Protein AF-A0A397EE84-F1 (afdb_monomer)

Sequence (199 aa):
MFGVKHTQTEMIDDEMLDTEYCTSGDWWIEYKDIVEGIADSSRRAYERFNKLEDNADFMDPTSQAYTVREIAQFILDLITGVHDLQAERNNSNGPARDSSQEISPCAGRLASAVMSWILAELQQQEIYKAYRDDPNFKKIVDSHDHTTGFNEAWDSISRVRFNVLRRFASGLATVFANTTTVESDFSILKWEKDEFRSS

Solvent-accessible surface area (backbone atoms only — not comparable to full-atom values): 11797 Å² total; per-residue (Å²): 114,66,62,71,38,39,55,91,82,46,68,81,60,92,85,61,56,82,91,47,44,46,76,49,92,64,34,34,35,44,46,63,32,45,54,52,32,40,64,73,43,56,71,69,55,33,60,51,52,72,69,33,44,94,43,86,42,65,83,39,88,57,18,40,38,18,51,46,48,53,53,46,50,51,54,43,51,51,54,51,54,58,69,67,60,72,72,66,46,42,100,81,76,42,74,48,91,55,91,87,67,88,72,86,70,64,59,71,57,49,54,48,48,55,51,45,49,56,50,19,52,53,38,51,53,47,50,54,47,39,49,72,74,31,72,67,55,30,53,58,60,71,72,56,57,96,84,52,50,71,69,60,58,49,55,75,78,39,72,69,82,40,43,54,34,50,51,52,52,47,53,52,43,62,74,67,56,69,62,65,58,57,51,49,59,54,56,70,60,62,81,68,79,61,90,82,69,74,129

Foldseek 3Di:
DFPKDFCVVDNDDPPDDPLQKDDDDRIIGGLVSLLVVQVVADPVSNVVLVQADDDSDLPDPSHNSVVSHVVRVVVNCVVVVVLVDDDCADPVRHGPPDDDDRDPDCVVVVVVVVVLVVLLRVLVVVLVVCCVPPPVLVVLQVVDDPVQDLVRSVVSNDCPSNVSNSVVVVVVCVCPPPCPVVVVVVVVVPPDPPPPPDD

Radius of gyration: 21.34 Å; Cα contacts (8 Å, |Δi|>4): 142; chains: 1; bounding box: 57×53×56 Å

Structure (mmCIF, N/CA/C/O backbone):
data_AF-A0A397EE84-F1
#
_entry.id   AF-A0A397EE84-F1
#
loop_
_atom_site.group_PDB
_atom_site.id
_atom_site.type_symbol
_atom_site.label_atom_id
_atom_site.label_alt_id
_atom_site.label_comp_id
_atom_site.label_asym_id
_atom_site.label_entity_id
_atom_site.label_seq_id
_atom_site.pdbx_PDB_ins_code
_atom_site.Cartn_x
_atom_site.Cartn_y
_atom_site.Cartn_z
_atom_site.occupancy
_atom_site.B_iso_or_equiv
_atom_site.auth_seq_id
_atom_site.a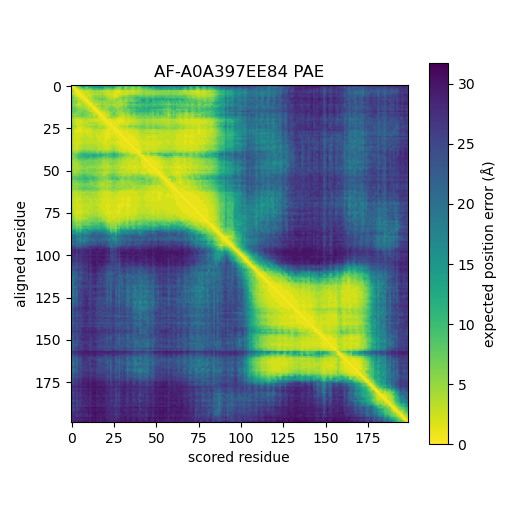uth_comp_id
_atom_site.auth_asym_id
_atom_site.auth_atom_id
_atom_site.pdbx_PDB_model_num
ATOM 1 N N . MET A 1 1 ? -4.875 0.411 -6.065 1.00 50.75 1 MET A N 1
ATOM 2 C CA . MET A 1 1 ? -3.942 -0.744 -6.035 1.00 50.75 1 MET A CA 1
ATOM 3 C C . MET A 1 1 ? -2.788 -0.377 -6.944 1.00 50.75 1 MET A C 1
ATOM 5 O O . MET A 1 1 ? -3.068 0.116 -8.023 1.00 50.75 1 MET A O 1
ATOM 9 N N . PHE A 1 2 ? -1.542 -0.547 -6.506 1.00 63.88 2 PHE A N 1
ATOM 10 C CA . PHE A 1 2 ? -0.366 -0.217 -7.315 1.00 63.88 2 PHE A CA 1
ATOM 11 C C . PH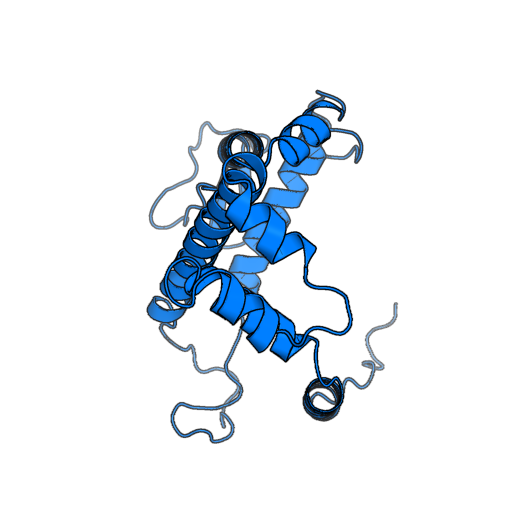E A 1 2 ? -0.283 -1.187 -8.507 1.00 63.88 2 PHE A C 1
ATOM 13 O O . PHE A 1 2 ? -0.235 -2.399 -8.293 1.00 63.88 2 PHE A O 1
ATOM 20 N N . GLY A 1 3 ? -0.360 -0.679 -9.738 1.00 73.12 3 GLY A N 1
ATOM 21 C CA . GLY A 1 3 ? -0.412 -1.453 -10.984 1.00 73.12 3 GLY A CA 1
ATOM 22 C C . GLY A 1 3 ? 0.926 -2.095 -11.352 1.00 73.12 3 GLY A C 1
ATOM 23 O O . GLY A 1 3 ? 1.525 -1.753 -12.362 1.00 73.12 3 GLY A O 1
ATOM 24 N N . VAL A 1 4 ? 1.422 -3.018 -10.524 1.00 79.69 4 VAL A N 1
ATOM 25 C CA . VAL A 1 4 ? 2.667 -3.745 -10.812 1.00 79.69 4 VAL A CA 1
ATOM 26 C C . VAL A 1 4 ? 2.453 -4.708 -11.978 1.00 79.69 4 VAL A C 1
ATOM 28 O O . VAL A 1 4 ? 1.522 -5.517 -11.968 1.00 79.69 4 VAL A O 1
ATOM 31 N N . LYS A 1 5 ? 3.356 -4.649 -12.953 1.00 83.56 5 LYS A N 1
ATOM 32 C CA . LYS A 1 5 ? 3.301 -5.389 -14.212 1.00 83.56 5 LYS A CA 1
ATOM 33 C C . LYS A 1 5 ? 4.517 -6.292 -14.359 1.00 83.56 5 LYS A C 1
ATOM 35 O O . LYS A 1 5 ? 5.587 -6.019 -13.819 1.00 83.56 5 LYS A O 1
ATOM 40 N N . HIS A 1 6 ? 4.339 -7.376 -15.107 1.00 81.31 6 HIS A N 1
ATOM 41 C CA . HIS A 1 6 ? 5.419 -8.287 -15.476 1.00 81.31 6 HIS A CA 1
ATOM 42 C C . HIS A 1 6 ? 5.742 -8.101 -16.954 1.00 81.31 6 HIS A C 1
ATOM 44 O O . HIS A 1 6 ? 4.838 -8.163 -17.789 1.00 81.31 6 HIS A O 1
ATOM 50 N N . THR A 1 7 ? 7.027 -7.982 -17.278 1.00 76.94 7 THR A N 1
ATOM 51 C CA . THR A 1 7 ? 7.559 -7.778 -18.638 1.00 76.94 7 THR A CA 1
ATOM 52 C C . THR A 1 7 ? 7.100 -8.809 -19.674 1.00 76.94 7 THR A C 1
ATOM 54 O O . THR A 1 7 ? 7.114 -8.519 -20.858 1.00 76.94 7 THR A O 1
ATOM 57 N N . GLN A 1 8 ? 6.669 -10.009 -19.275 1.00 72.19 8 GLN A N 1
ATOM 58 C CA . GLN A 1 8 ? 6.167 -11.033 -20.200 1.00 72.19 8 GLN A CA 1
ATOM 59 C C . GLN A 1 8 ? 4.680 -10.869 -20.536 1.00 72.19 8 GLN A C 1
ATOM 61 O O . GLN A 1 8 ? 4.215 -11.403 -21.541 1.00 72.19 8 GLN A O 1
ATOM 66 N N . THR A 1 9 ? 3.927 -10.178 -19.676 1.00 72.06 9 THR A N 1
ATOM 67 C CA . THR A 1 9 ? 2.476 -9.987 -19.832 1.00 72.06 9 THR A CA 1
ATOM 68 C C . THR A 1 9 ? 2.164 -8.600 -20.377 1.00 72.06 9 THR A C 1
ATOM 70 O O . THR A 1 9 ? 1.318 -8.459 -21.254 1.00 72.06 9 THR A O 1
ATOM 73 N N . GLU A 1 10 ? 2.868 -7.587 -19.877 1.00 76.69 10 GLU A N 1
ATOM 74 C CA . GLU A 1 10 ? 2.736 -6.200 -20.303 1.00 76.69 10 GLU A CA 1
ATOM 75 C C . GLU A 1 10 ? 4.137 -5.624 -20.510 1.00 76.69 10 GLU A C 1
ATOM 77 O O . GLU A 1 10 ? 4.948 -5.567 -19.581 1.00 76.69 10 GLU A O 1
ATOM 82 N N . MET A 1 11 ? 4.419 -5.246 -21.757 1.00 80.50 11 MET A N 1
ATOM 83 C CA . MET A 1 11 ? 5.678 -4.617 -22.146 1.00 80.50 11 MET A CA 1
ATOM 84 C C . MET A 1 11 ? 5.665 -3.148 -21.727 1.00 80.50 11 MET A C 1
ATOM 86 O O . MET A 1 11 ? 4.616 -2.503 -21.774 1.00 80.50 11 MET A O 1
ATOM 90 N N . ILE A 1 12 ? 6.835 -2.630 -21.358 1.00 82.44 12 ILE A N 1
ATOM 91 C CA . ILE A 1 12 ? 7.045 -1.186 -21.240 1.00 82.44 12 ILE A CA 1
ATOM 92 C C . ILE A 1 12 ? 6.883 -0.590 -22.641 1.00 82.44 12 ILE A C 1
ATOM 94 O O . ILE A 1 12 ? 7.391 -1.159 -23.609 1.00 82.44 12 ILE A O 1
ATOM 98 N N . ASP A 1 13 ? 6.141 0.509 -22.747 1.00 82.19 13 ASP A N 1
ATOM 99 C CA . ASP A 1 13 ? 5.980 1.226 -24.010 1.00 82.19 13 ASP A CA 1
ATOM 100 C C . ASP A 1 13 ? 7.335 1.802 -24.453 1.00 82.19 13 ASP A C 1
ATOM 102 O O . ASP A 1 13 ? 8.022 2.447 -23.663 1.00 82.19 13 ASP A O 1
ATOM 106 N N . ASP A 1 14 ? 7.723 1.592 -25.712 1.00 79.06 14 ASP A N 1
ATOM 107 C CA . ASP A 1 14 ? 8.975 2.128 -26.261 1.00 79.06 14 ASP A CA 1
ATOM 108 C C . ASP A 1 14 ? 8.985 3.675 -26.275 1.00 79.06 14 ASP A C 1
ATOM 110 O O . ASP A 1 14 ? 10.049 4.289 -26.383 1.00 79.06 14 ASP A O 1
ATOM 114 N N . GLU A 1 15 ? 7.812 4.316 -26.171 1.00 85.56 15 GLU A N 1
ATOM 115 C CA . GLU A 1 15 ? 7.664 5.773 -26.069 1.00 85.56 15 GLU A CA 1
ATOM 116 C C . GLU A 1 15 ? 7.722 6.308 -24.622 1.00 85.56 15 GLU A C 1
ATOM 118 O O . GLU A 1 15 ? 7.811 7.524 -24.431 1.00 85.56 15 GLU A O 1
ATOM 123 N N . MET A 1 16 ? 7.697 5.438 -23.603 1.00 82.50 16 MET A N 1
ATOM 124 C CA . MET A 1 16 ? 7.727 5.853 -22.196 1.00 82.50 16 MET A CA 1
ATOM 125 C C . MET A 1 16 ? 9.110 6.353 -21.772 1.00 82.50 16 MET A C 1
ATOM 127 O O . MET A 1 16 ? 10.143 5.745 -22.054 1.00 82.50 16 MET A O 1
ATOM 131 N N . LEU A 1 17 ? 9.128 7.448 -21.013 1.00 83.00 17 LEU A N 1
ATOM 132 C CA . LEU A 1 17 ? 10.362 7.997 -20.454 1.00 83.00 17 LEU A CA 1
ATOM 133 C C . LEU A 1 17 ? 10.762 7.251 -19.174 1.00 83.00 17 LEU A C 1
ATOM 135 O O . LEU A 1 17 ? 9.912 6.931 -18.349 1.00 83.00 17 LEU A O 1
ATOM 139 N N . ASP A 1 18 ? 12.066 7.087 -18.923 1.00 78.06 18 ASP A N 1
ATOM 140 C CA . ASP A 1 18 ? 12.608 6.482 -17.683 1.00 78.06 18 ASP A CA 1
ATOM 141 C C . ASP A 1 18 ? 12.186 7.223 -16.395 1.00 78.06 18 ASP A C 1
ATOM 143 O O . ASP A 1 18 ? 12.350 6.736 -15.278 1.00 78.06 18 ASP A O 1
ATOM 147 N N . THR A 1 19 ? 11.629 8.426 -16.540 1.00 81.50 19 THR A N 1
ATOM 148 C CA . THR A 1 19 ? 11.045 9.231 -15.464 1.00 81.50 19 THR A CA 1
ATOM 149 C C . THR A 1 19 ? 9.572 8.929 -15.200 1.00 81.50 19 THR A C 1
ATOM 151 O O . THR A 1 19 ? 8.973 9.604 -14.370 1.00 81.50 19 THR A O 1
ATOM 154 N N . GLU A 1 20 ? 8.967 7.974 -15.905 1.00 86.25 20 GLU A N 1
ATOM 155 C CA . GLU A 1 20 ? 7.542 7.624 -15.802 1.00 86.25 20 GLU A CA 1
ATOM 156 C C . GLU A 1 20 ? 7.316 6.248 -15.167 1.00 86.25 20 GLU A C 1
ATOM 15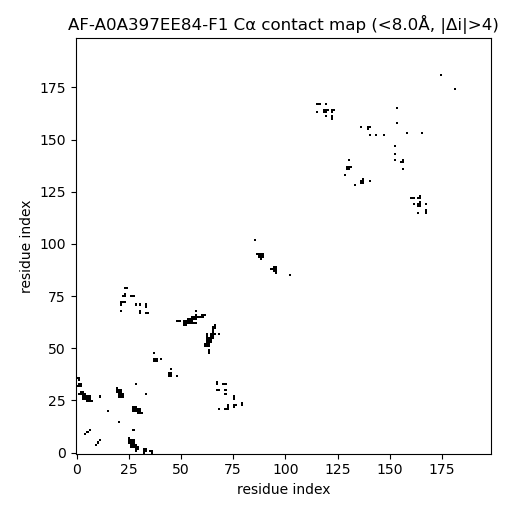8 O O . GLU A 1 20 ? 6.201 5.939 -14.742 1.00 86.25 20 GLU A O 1
ATOM 163 N N . TYR A 1 21 ? 8.371 5.442 -15.031 1.00 90.44 21 TYR A N 1
ATOM 164 C CA . TYR A 1 21 ? 8.296 4.098 -14.476 1.00 90.44 21 TYR A CA 1
ATOM 165 C C . TYR A 1 21 ? 9.539 3.703 -13.681 1.00 90.44 21 TYR A C 1
ATOM 167 O O . TYR A 1 21 ? 10.606 4.307 -13.777 1.00 90.44 21 TYR A O 1
ATOM 175 N N . CYS A 1 22 ? 9.382 2.643 -12.896 1.00 89.00 22 CYS A N 1
ATOM 176 C CA . CYS A 1 22 ? 10.451 1.950 -12.197 1.00 89.00 22 CYS A CA 1
ATOM 177 C C . CYS A 1 22 ? 10.457 0.481 -12.616 1.00 89.00 22 CYS A C 1
ATOM 179 O O . CYS A 1 22 ? 9.404 -0.092 -12.900 1.00 89.00 22 CYS A O 1
ATOM 181 N N . THR A 1 23 ? 11.637 -0.127 -12.650 1.00 89.81 23 THR A N 1
ATOM 182 C CA . THR A 1 23 ? 11.856 -1.506 -13.094 1.00 89.81 23 THR A CA 1
ATOM 183 C C . THR A 1 23 ? 12.849 -2.206 -12.167 1.00 89.81 23 THR A C 1
ATOM 185 O O . THR A 1 23 ? 13.804 -1.597 -11.686 1.00 89.81 23 THR A O 1
ATOM 188 N N . SER A 1 24 ? 12.604 -3.488 -11.896 1.00 82.56 24 SER A N 1
ATOM 189 C CA . SER A 1 24 ? 13.493 -4.382 -11.153 1.00 82.56 24 SER A CA 1
ATOM 190 C C . SER A 1 24 ? 13.284 -5.808 -11.657 1.00 82.56 24 SER A C 1
ATOM 192 O O . SER A 1 24 ? 12.203 -6.384 -11.511 1.00 82.56 24 SER A O 1
ATOM 194 N N . GLY A 1 25 ? 14.318 -6.380 -12.276 1.00 80.56 25 GLY A N 1
ATOM 195 C CA . GLY A 1 25 ? 14.231 -7.697 -12.908 1.00 80.56 25 GLY A CA 1
ATOM 196 C C . GLY A 1 25 ? 13.143 -7.742 -13.984 1.00 80.56 25 GLY A C 1
ATOM 197 O O . GLY A 1 25 ? 13.154 -6.945 -14.919 1.00 80.56 25 GLY A O 1
ATOM 198 N N . ASP A 1 26 ? 12.198 -8.669 -13.829 1.00 80.94 26 ASP A N 1
ATOM 199 C CA . ASP A 1 26 ? 11.072 -8.865 -14.750 1.00 80.94 26 ASP A CA 1
ATOM 200 C C . ASP A 1 26 ? 9.817 -8.053 -14.382 1.00 80.94 26 ASP A C 1
ATOM 202 O O . ASP A 1 26 ? 8.754 -8.230 -14.988 1.00 80.94 26 ASP A O 1
ATOM 206 N N . TRP A 1 27 ? 9.918 -7.171 -13.388 1.00 82.56 27 TRP A N 1
ATOM 207 C CA . TRP A 1 27 ? 8.799 -6.405 -12.854 1.00 82.56 27 TRP A CA 1
ATOM 208 C C . TRP A 1 27 ? 8.988 -4.917 -13.085 1.00 82.56 27 TRP A C 1
ATOM 210 O O . TRP A 1 27 ? 10.096 -4.388 -12.989 1.00 82.56 27 TRP A O 1
ATOM 220 N N . TRP A 1 28 ? 7.887 -4.226 -13.346 1.00 89.12 28 TRP A N 1
ATOM 221 C CA . TRP A 1 28 ? 7.885 -2.781 -13.496 1.00 89.12 28 TRP A CA 1
ATOM 222 C C . TRP A 1 28 ? 6.576 -2.171 -13.003 1.00 89.12 28 TRP A C 1
ATOM 224 O O . TRP A 1 28 ? 5.564 -2.856 -12.844 1.00 89.12 28 TRP A O 1
ATOM 234 N N . ILE A 1 29 ? 6.615 -0.877 -12.709 1.00 88.69 29 ILE A N 1
ATOM 235 C CA . ILE A 1 29 ? 5.463 -0.109 -12.249 1.00 88.69 29 ILE A CA 1
ATOM 236 C C . ILE A 1 29 ? 5.542 1.324 -12.763 1.00 88.69 29 ILE A C 1
ATOM 238 O O . ILE A 1 29 ? 6.610 1.934 -12.754 1.00 88.69 29 ILE A O 1
ATOM 242 N N . GLU A 1 30 ? 4.405 1.873 -13.176 1.00 91.94 30 GLU A N 1
ATOM 243 C CA . GLU A 1 30 ? 4.293 3.284 -13.530 1.00 91.94 30 GLU A CA 1
ATOM 244 C C . GLU A 1 30 ? 4.233 4.144 -12.267 1.00 91.94 30 GLU A C 1
ATOM 246 O O . GLU A 1 30 ? 3.506 3.855 -11.312 1.00 91.94 30 GLU A O 1
ATOM 251 N N . TYR A 1 31 ? 4.942 5.268 -12.267 1.00 90.31 31 TYR A N 1
ATOM 252 C CA . TYR A 1 31 ? 4.871 6.223 -11.162 1.00 90.31 31 TYR A CA 1
ATOM 253 C C . TYR A 1 31 ? 3.471 6.808 -10.990 1.00 90.31 31 TYR A C 1
ATOM 255 O O . TYR A 1 31 ? 3.063 7.118 -9.871 1.00 90.31 31 TYR A O 1
ATOM 263 N N . LYS A 1 32 ? 2.701 6.897 -12.077 1.00 89.94 32 LYS A N 1
ATOM 264 C CA . LYS A 1 32 ? 1.295 7.293 -12.029 1.00 89.94 32 LYS A CA 1
ATOM 265 C C . LYS A 1 32 ? 0.476 6.376 -11.116 1.00 89.94 32 LYS A C 1
ATOM 267 O O . LYS A 1 32 ? -0.272 6.882 -10.283 1.00 89.94 32 LYS A O 1
ATOM 272 N N . ASP A 1 33 ? 0.676 5.062 -11.196 1.00 86.00 33 ASP A N 1
ATOM 273 C CA . ASP A 1 33 ? -0.029 4.097 -10.345 1.00 86.00 33 ASP A CA 1
ATOM 274 C C . ASP A 1 33 ? 0.333 4.264 -8.864 1.00 86.00 33 ASP A C 1
ATOM 276 O O . ASP A 1 33 ? -0.494 4.032 -7.978 1.00 86.00 33 ASP A O 1
ATOM 280 N N . ILE A 1 34 ? 1.567 4.696 -8.575 1.00 86.69 34 ILE A N 1
ATOM 281 C CA . ILE A 1 34 ? 1.999 5.050 -7.219 1.00 86.69 34 ILE A CA 1
ATOM 282 C C . ILE A 1 34 ? 1.274 6.297 -6.725 1.00 86.69 34 ILE A C 1
ATOM 284 O O . ILE A 1 34 ? 0.745 6.297 -5.614 1.00 86.69 34 ILE A O 1
ATOM 288 N N . VAL A 1 35 ? 1.213 7.349 -7.539 1.00 87.31 35 VAL A N 1
ATOM 289 C CA . VAL A 1 35 ? 0.526 8.598 -7.182 1.00 87.31 35 VAL A CA 1
ATOM 290 C C . VAL A 1 35 ? -0.967 8.355 -6.953 1.00 87.31 35 VAL A C 1
ATOM 292 O O . VAL A 1 35 ? -1.507 8.791 -5.933 1.00 87.31 35 VAL A O 1
ATOM 295 N N . GLU A 1 36 ? -1.623 7.606 -7.841 1.00 85.56 36 GLU A N 1
ATOM 296 C CA . GLU A 1 36 ? -3.023 7.202 -7.680 1.00 85.56 36 GLU A CA 1
ATOM 297 C C . GLU A 1 36 ? -3.210 6.353 -6.417 1.00 85.56 36 GLU A C 1
ATOM 299 O O . GLU A 1 36 ? -4.102 6.621 -5.613 1.00 85.56 36 GLU A O 1
ATOM 304 N N . GLY A 1 37 ? -2.311 5.398 -6.158 1.00 80.81 37 GLY A N 1
ATOM 305 C CA . GLY A 1 37 ? -2.344 4.596 -4.938 1.00 80.81 37 GLY A CA 1
ATOM 306 C C . GLY A 1 37 ? -2.158 5.415 -3.655 1.00 80.81 37 GLY A C 1
ATOM 307 O O . GLY A 1 37 ? -2.824 5.141 -2.657 1.00 80.81 37 GLY A O 1
ATOM 308 N N . ILE A 1 38 ? -1.315 6.453 -3.663 1.00 80.81 38 ILE A N 1
ATOM 309 C CA . ILE A 1 38 ? -1.168 7.391 -2.539 1.00 80.81 38 ILE A CA 1
ATOM 310 C C . ILE A 1 38 ? -2.453 8.207 -2.351 1.00 80.81 38 ILE A C 1
ATOM 312 O O . ILE A 1 38 ? -2.883 8.397 -1.209 1.00 80.81 38 ILE A O 1
ATOM 316 N N . ALA A 1 39 ? -3.081 8.669 -3.433 1.00 81.06 39 ALA A N 1
ATOM 317 C CA . ALA A 1 39 ? -4.339 9.413 -3.379 1.00 81.06 39 ALA A CA 1
ATOM 318 C C . ALA A 1 39 ? -5.504 8.564 -2.841 1.00 81.06 39 ALA A C 1
ATOM 320 O O . ALA A 1 39 ? -6.282 9.044 -2.013 1.00 81.06 39 ALA A O 1
ATOM 321 N N . ASP A 1 40 ? -5.561 7.293 -3.237 1.00 75.62 40 ASP A N 1
ATOM 322 C CA . ASP A 1 40 ? -6.553 6.311 -2.782 1.00 75.62 40 ASP A CA 1
ATOM 323 C C . ASP A 1 40 ? -6.276 5.768 -1.369 1.00 75.62 40 ASP A C 1
ATOM 325 O O . ASP A 1 40 ? -7.123 5.102 -0.759 1.00 75.62 40 ASP A O 1
ATOM 329 N N . SER A 1 41 ? -5.088 6.041 -0.826 1.00 73.38 41 SER A N 1
ATOM 330 C CA . SER A 1 41 ? -4.700 5.625 0.518 1.00 73.38 41 SER A CA 1
ATOM 331 C C . SER A 1 41 ? -5.370 6.483 1.608 1.00 73.38 41 SER A C 1
ATOM 333 O O . SER A 1 41 ? -6.388 7.153 1.422 1.00 73.38 41 SER A O 1
ATOM 335 N N . SER A 1 42 ? -4.829 6.459 2.829 1.00 74.25 42 SER A N 1
ATOM 336 C CA . SER A 1 42 ? -5.372 7.287 3.905 1.00 74.25 42 SER A CA 1
ATOM 337 C C . SER A 1 42 ? -5.252 8.783 3.580 1.00 74.25 42 SER A C 1
ATOM 339 O O . SER A 1 42 ? -4.210 9.254 3.126 1.00 74.25 42 SER A O 1
ATOM 341 N N . ARG A 1 43 ? -6.265 9.572 3.966 1.00 71.75 43 ARG A N 1
ATOM 342 C CA . ARG A 1 43 ? -6.234 11.046 3.876 1.00 71.75 43 ARG A CA 1
ATOM 343 C C . ARG A 1 43 ? -4.938 11.654 4.430 1.00 71.75 43 ARG A C 1
ATOM 345 O O . ARG A 1 43 ? -4.433 12.634 3.900 1.00 71.75 43 ARG A O 1
ATOM 352 N N . ARG A 1 44 ? -4.387 11.059 5.491 1.00 69.88 44 ARG A N 1
ATOM 353 C CA . ARG A 1 44 ? -3.149 11.515 6.133 1.00 69.88 44 ARG A CA 1
ATOM 354 C C . ARG A 1 44 ? -1.907 11.274 5.270 1.00 69.88 44 ARG A C 1
ATOM 356 O O . ARG A 1 44 ? -0.977 12.068 5.349 1.00 69.88 44 ARG A O 1
ATOM 363 N N . ALA A 1 45 ? -1.868 10.185 4.509 1.00 73.50 45 ALA A N 1
ATOM 364 C CA . ALA A 1 45 ? -0.774 9.891 3.589 1.00 73.50 45 ALA A CA 1
ATOM 365 C C . ALA A 1 45 ? -0.813 10.850 2.392 1.00 73.50 45 ALA A C 1
ATOM 367 O O . ALA A 1 45 ? 0.192 11.498 2.118 1.00 73.50 45 ALA A O 1
ATOM 368 N N . TYR A 1 46 ? -1.993 11.064 1.804 1.00 77.50 46 TYR A N 1
ATOM 369 C CA . TYR A 1 46 ? -2.188 12.052 0.740 1.00 77.50 46 TYR A CA 1
ATOM 370 C C . TYR A 1 46 ? -1.817 13.484 1.173 1.00 77.50 46 TYR A C 1
ATOM 372 O O . TYR A 1 46 ? -1.052 14.173 0.504 1.00 77.50 46 TYR A O 1
ATOM 380 N N . GLU A 1 47 ? -2.272 13.931 2.350 1.00 82.56 47 GLU A N 1
ATOM 381 C CA . GLU A 1 47 ? -1.915 15.252 2.896 1.00 82.56 47 GLU A CA 1
ATOM 382 C C . GLU A 1 47 ? -0.420 15.400 3.220 1.00 82.56 47 GLU A C 1
ATOM 384 O O . GLU A 1 47 ? 0.082 16.520 3.279 1.00 82.56 47 GLU A O 1
ATOM 389 N N . ARG A 1 48 ? 0.291 14.301 3.495 1.00 83.31 48 ARG A N 1
ATOM 390 C CA . ARG A 1 48 ? 1.745 14.322 3.713 1.00 83.31 48 ARG A CA 1
ATOM 391 C C . ARG A 1 48 ? 2.502 14.385 2.400 1.00 83.31 48 ARG A C 1
ATOM 393 O O . ARG A 1 48 ? 3.440 15.163 2.311 1.00 83.31 48 ARG A O 1
ATOM 400 N N . PHE A 1 49 ? 2.070 13.609 1.416 1.00 85.12 49 PHE A N 1
ATOM 401 C CA . PHE A 1 49 ? 2.644 13.620 0.081 1.00 85.12 49 PHE A CA 1
ATOM 402 C C . PHE A 1 49 ? 2.565 15.017 -0.545 1.00 85.12 49 PHE A C 1
ATOM 404 O O . PHE A 1 49 ? 3.580 15.568 -0.945 1.00 85.12 49 PHE A O 1
ATOM 411 N N . ASN A 1 50 ? 1.407 15.674 -0.453 1.00 89.06 50 ASN A N 1
ATOM 412 C CA . ASN A 1 50 ? 1.212 17.030 -0.980 1.00 89.06 50 ASN A CA 1
ATOM 413 C C . ASN A 1 50 ? 1.973 18.142 -0.230 1.00 89.06 50 ASN A C 1
ATOM 415 O O . ASN A 1 50 ? 1.879 19.305 -0.612 1.00 89.06 50 ASN A O 1
ATOM 419 N N . LYS A 1 51 ? 2.672 17.831 0.870 1.00 90.19 51 LYS A N 1
ATOM 420 C CA . LYS A 1 51 ? 3.570 18.784 1.552 1.00 90.19 51 LYS A CA 1
ATOM 421 C C . LYS A 1 51 ? 4.999 18.732 1.024 1.00 90.19 51 LYS A C 1
ATOM 423 O O . LYS A 1 51 ? 5.788 19.595 1.398 1.00 90.19 51 LYS A O 1
ATOM 428 N N . LEU A 1 52 ? 5.324 17.709 0.242 1.00 89.50 52 LEU A N 1
ATOM 429 C CA . LEU A 1 52 ? 6.600 17.582 -0.441 1.00 89.50 52 LEU A CA 1
ATOM 430 C C . LEU A 1 52 ? 6.643 18.534 -1.634 1.00 89.50 52 LEU A C 1
ATOM 432 O O . LEU A 1 52 ? 5.598 18.933 -2.161 1.00 89.50 52 LEU A O 1
ATOM 436 N N . GLU A 1 53 ? 7.851 18.879 -2.056 1.00 89.00 53 GLU A N 1
ATOM 437 C CA . GLU A 1 53 ? 8.065 19.737 -3.210 1.00 89.00 53 GLU A CA 1
ATOM 438 C C . GLU A 1 53 ? 7.559 19.050 -4.485 1.00 89.00 53 GLU A C 1
ATOM 440 O O . GLU A 1 53 ? 7.931 17.918 -4.801 1.00 89.00 53 GLU A O 1
ATOM 445 N N . ASP A 1 54 ? 6.684 19.741 -5.216 1.00 87.69 54 ASP A N 1
ATOM 446 C CA . ASP A 1 54 ? 6.167 19.303 -6.515 1.00 87.69 54 ASP A CA 1
ATOM 447 C C . ASP A 1 54 ? 7.189 19.646 -7.606 1.00 87.69 54 ASP A C 1
ATOM 449 O O . ASP A 1 54 ? 7.045 20.592 -8.384 1.00 87.69 54 ASP A O 1
ATOM 453 N N . ASN A 1 55 ? 8.314 18.939 -7.555 1.00 85.44 55 ASN A N 1
ATOM 454 C CA . ASN A 1 55 ? 9.401 19.039 -8.510 1.00 85.44 55 ASN A CA 1
ATOM 455 C C . ASN A 1 55 ? 9.750 17.629 -9.030 1.00 85.44 55 ASN A C 1
ATOM 457 O O . ASN A 1 55 ? 9.486 16.618 -8.375 1.00 85.44 55 ASN A O 1
ATOM 461 N N . ALA A 1 56 ? 10.330 17.563 -10.230 1.00 82.12 56 ALA A N 1
ATOM 462 C CA . ALA A 1 56 ? 10.726 16.308 -10.873 1.00 82.12 56 ALA A CA 1
ATOM 463 C C . ALA A 1 56 ? 12.130 15.826 -10.444 1.00 82.12 56 ALA A C 1
ATOM 465 O O . ALA A 1 56 ? 12.775 15.074 -11.175 1.00 82.12 56 ALA A O 1
ATOM 466 N N . ASP A 1 57 ? 12.646 16.288 -9.298 1.00 84.44 57 ASP A N 1
ATOM 467 C CA . ASP A 1 57 ? 13.978 15.912 -8.829 1.00 84.44 57 ASP A CA 1
ATOM 468 C C . ASP A 1 57 ? 13.933 14.574 -8.086 1.00 84.44 57 ASP A C 1
ATOM 470 O O . ASP A 1 57 ? 13.626 14.483 -6.898 1.00 84.44 57 ASP A O 1
ATOM 474 N N . PHE A 1 58 ? 14.284 13.511 -8.803 1.00 80.75 58 PHE A N 1
ATOM 475 C CA . PHE A 1 58 ? 14.387 12.156 -8.268 1.00 80.75 58 PHE A CA 1
ATOM 476 C C . PHE A 1 58 ? 15.567 11.944 -7.311 1.00 80.75 58 PHE A C 1
ATOM 478 O O . PHE A 1 58 ? 15.759 10.823 -6.849 1.00 80.75 58 PHE A O 1
ATOM 485 N N . MET A 1 59 ? 16.393 12.953 -7.038 1.00 82.12 59 MET A N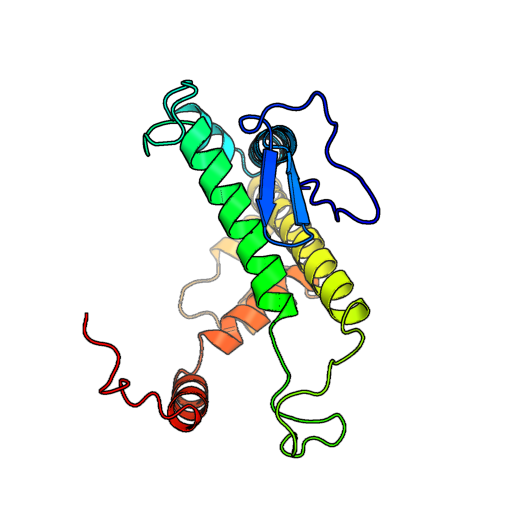 1
ATOM 486 C CA . MET A 1 59 ? 17.503 12.872 -6.082 1.00 82.12 59 MET A CA 1
ATOM 487 C C . MET A 1 59 ? 17.264 13.704 -4.825 1.00 82.12 59 MET A C 1
ATOM 489 O O . MET A 1 59 ? 18.020 13.557 -3.866 1.00 82.12 59 MET A O 1
ATOM 493 N N . ASP A 1 60 ? 16.221 14.532 -4.807 1.00 83.31 60 ASP A N 1
ATOM 494 C CA . ASP A 1 60 ? 15.851 15.354 -3.663 1.00 83.31 60 ASP A CA 1
ATOM 495 C C . ASP A 1 60 ? 14.869 14.611 -2.742 1.00 83.31 60 ASP A C 1
ATOM 497 O O . ASP A 1 60 ? 13.705 14.443 -3.100 1.00 83.31 60 ASP A O 1
ATOM 501 N N . PRO A 1 61 ? 15.264 14.237 -1.511 1.00 79.44 61 PRO A N 1
ATOM 502 C CA . PRO A 1 61 ? 14.375 13.561 -0.570 1.00 79.44 61 PRO A CA 1
ATOM 503 C C . PRO A 1 61 ? 13.156 14.376 -0.133 1.00 79.44 61 PRO A C 1
ATOM 505 O O . PRO A 1 61 ? 12.264 13.838 0.526 1.00 79.44 61 PRO A O 1
ATOM 508 N N . THR A 1 62 ? 13.129 15.676 -0.431 1.00 82.00 62 THR A N 1
ATOM 509 C CA . THR A 1 62 ? 11.994 16.545 -0.125 1.00 82.00 62 THR A CA 1
ATOM 510 C C . THR A 1 62 ? 10.979 16.627 -1.261 1.00 82.00 62 THR A C 1
ATOM 512 O O . THR A 1 62 ? 9.897 17.180 -1.048 1.00 82.00 62 THR A O 1
ATOM 515 N N . SER A 1 63 ? 11.263 16.010 -2.413 1.00 88.62 63 SER A N 1
ATOM 516 C CA . SER A 1 63 ? 10.383 16.001 -3.575 1.00 88.62 63 SER A CA 1
ATOM 517 C C . SER A 1 63 ? 9.372 14.852 -3.579 1.00 88.62 63 SER A C 1
ATOM 519 O O . SER A 1 63 ? 9.562 13.761 -3.017 1.00 88.62 63 SER A O 1
ATOM 521 N N . GLN A 1 64 ? 8.268 15.100 -4.277 1.00 91.25 64 GLN A N 1
ATOM 522 C CA . GLN A 1 64 ? 7.277 14.084 -4.608 1.00 91.25 64 GLN A CA 1
ATOM 523 C C . GLN A 1 64 ? 7.862 13.011 -5.534 1.00 91.25 64 GLN A C 1
ATOM 525 O O . GLN A 1 64 ? 7.633 11.825 -5.295 1.00 91.25 64 GLN A O 1
ATOM 530 N N . ALA A 1 65 ? 8.657 13.404 -6.537 1.00 88.50 65 ALA A N 1
ATOM 531 C CA . ALA A 1 65 ? 9.258 12.489 -7.507 1.00 88.50 65 ALA A CA 1
ATOM 532 C C . ALA A 1 65 ? 10.196 11.465 -6.848 1.00 88.50 65 ALA A C 1
ATOM 534 O O . ALA A 1 65 ? 10.078 10.265 -7.103 1.00 88.50 65 ALA A O 1
ATOM 535 N N . TYR A 1 66 ? 11.068 11.911 -5.937 1.00 86.00 66 TYR A N 1
ATOM 536 C CA . TYR A 1 66 ? 11.926 11.027 -5.146 1.00 86.00 66 TYR A CA 1
ATOM 537 C C . TYR A 1 66 ? 11.092 10.043 -4.329 1.00 86.00 66 TYR A C 1
ATOM 539 O O . TYR A 1 66 ? 11.302 8.837 -4.400 1.00 86.00 66 TYR A O 1
ATOM 547 N N . THR A 1 67 ? 10.096 10.543 -3.594 1.00 86.38 67 THR A N 1
ATOM 548 C CA . THR A 1 67 ? 9.252 9.699 -2.736 1.00 86.38 67 THR A CA 1
ATOM 549 C C . THR A 1 67 ? 8.513 8.632 -3.541 1.00 86.38 67 THR A C 1
ATOM 551 O O . THR A 1 67 ? 8.455 7.475 -3.127 1.00 86.38 67 THR A O 1
ATOM 554 N N . VAL A 1 68 ? 7.971 9.001 -4.702 1.00 89.06 68 VAL A N 1
ATOM 555 C CA . VAL A 1 68 ? 7.302 8.066 -5.613 1.00 89.06 68 VAL A CA 1
ATOM 556 C C . VAL A 1 68 ? 8.274 7.000 -6.119 1.00 89.06 68 VAL A C 1
ATOM 558 O O . VAL A 1 68 ? 7.930 5.817 -6.095 1.00 89.06 68 VAL A O 1
ATOM 561 N N . ARG A 1 69 ? 9.499 7.385 -6.498 1.00 89.12 69 ARG A N 1
ATOM 562 C CA . ARG A 1 69 ? 10.534 6.435 -6.921 1.00 89.12 69 ARG A CA 1
ATOM 563 C C . ARG A 1 69 ? 10.929 5.471 -5.814 1.00 89.12 69 ARG A C 1
ATOM 565 O O . ARG A 1 69 ? 10.989 4.274 -6.062 1.00 89.12 69 ARG A O 1
ATOM 572 N N . GLU A 1 70 ? 11.172 5.960 -4.603 1.00 84.38 70 GLU A N 1
ATOM 573 C CA . GLU A 1 70 ? 11.572 5.097 -3.487 1.00 84.38 70 GLU A CA 1
ATOM 574 C C . GLU A 1 70 ? 10.459 4.113 -3.102 1.00 84.38 70 GLU A C 1
ATOM 576 O O . GLU A 1 70 ? 10.737 2.952 -2.810 1.00 84.38 70 GLU A O 1
ATOM 581 N N . ILE A 1 71 ? 9.189 4.536 -3.150 1.00 83.12 71 ILE A N 1
ATOM 582 C CA . ILE A 1 71 ? 8.052 3.629 -2.940 1.00 83.12 71 ILE A CA 1
ATOM 583 C C . ILE A 1 71 ? 8.005 2.567 -4.044 1.00 83.12 71 ILE A C 1
ATOM 585 O O . ILE A 1 71 ? 7.824 1.388 -3.739 1.00 83.12 71 ILE A O 1
ATOM 589 N N . ALA A 1 72 ? 8.180 2.965 -5.306 1.00 84.62 72 ALA A N 1
ATOM 590 C CA . ALA A 1 72 ? 8.204 2.037 -6.431 1.00 84.62 72 ALA A CA 1
ATOM 591 C C . ALA A 1 72 ? 9.336 1.008 -6.286 1.00 84.62 72 ALA A C 1
ATOM 593 O O . ALA A 1 72 ? 9.078 -0.193 -6.348 1.00 84.62 72 ALA A O 1
ATOM 594 N N . GLN A 1 73 ? 10.557 1.467 -5.999 1.00 82.44 73 GLN A N 1
ATOM 595 C CA . GLN A 1 73 ? 11.717 0.603 -5.796 1.00 82.44 73 GLN A CA 1
ATOM 596 C C . GLN A 1 73 ? 11.493 -0.360 -4.629 1.00 82.44 73 GLN A C 1
ATOM 598 O O . GLN A 1 73 ? 11.705 -1.557 -4.776 1.00 82.44 73 GLN A O 1
ATOM 603 N N . PHE A 1 74 ? 10.977 0.131 -3.500 1.00 78.38 74 PHE A N 1
ATOM 604 C CA . PHE A 1 74 ? 10.665 -0.709 -2.347 1.00 78.38 74 PHE A CA 1
ATOM 605 C C . PHE A 1 74 ? 9.642 -1.807 -2.676 1.00 78.38 74 PHE A C 1
ATOM 607 O O . PHE A 1 74 ? 9.814 -2.952 -2.260 1.00 78.38 74 PHE A O 1
ATOM 614 N N . ILE A 1 75 ? 8.578 -1.480 -3.419 1.00 78.56 75 IL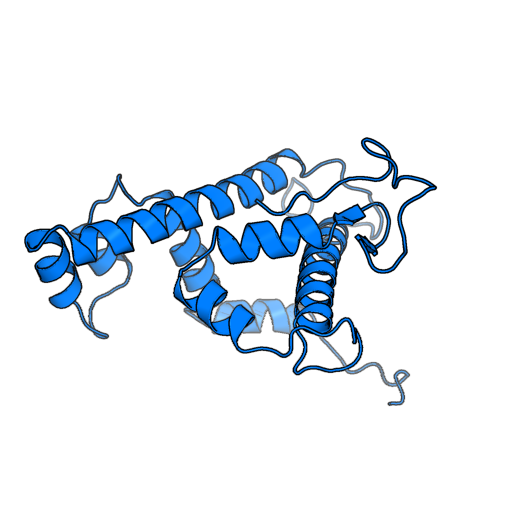E A N 1
ATOM 615 C CA . ILE A 1 75 ? 7.564 -2.460 -3.840 1.00 78.56 75 ILE A CA 1
ATOM 616 C C . ILE A 1 75 ? 8.194 -3.527 -4.736 1.00 78.56 75 ILE A C 1
ATOM 618 O O . ILE A 1 75 ? 7.943 -4.717 -4.540 1.00 78.56 75 ILE A O 1
ATOM 622 N N . LEU A 1 76 ? 9.010 -3.115 -5.705 1.00 77.88 76 LEU A N 1
ATOM 623 C CA . LEU A 1 76 ? 9.658 -4.042 -6.623 1.00 77.88 76 LEU A CA 1
ATOM 624 C C . LEU A 1 76 ? 10.695 -4.920 -5.911 1.00 77.88 76 LEU A C 1
ATOM 626 O O . LEU A 1 76 ? 10.688 -6.133 -6.101 1.00 77.88 76 LEU A O 1
ATOM 630 N N . ASP A 1 77 ? 11.511 -4.352 -5.026 1.00 73.75 77 ASP A N 1
ATOM 631 C CA . ASP A 1 77 ? 12.487 -5.096 -4.222 1.00 73.75 77 ASP A CA 1
ATOM 632 C C . ASP A 1 77 ? 11.805 -6.095 -3.285 1.00 73.75 77 ASP A C 1
ATOM 634 O O . ASP A 1 77 ? 12.307 -7.200 -3.078 1.00 73.75 77 ASP A O 1
ATOM 638 N N . LEU A 1 78 ? 10.631 -5.751 -2.748 1.00 72.38 78 LEU A N 1
ATOM 639 C CA . LEU A 1 78 ? 9.822 -6.678 -1.965 1.00 72.38 78 LEU A CA 1
ATOM 640 C C . LEU A 1 78 ? 9.348 -7.859 -2.822 1.00 72.38 78 LEU A C 1
ATOM 642 O O . LEU A 1 78 ? 9.414 -8.999 -2.371 1.00 72.38 78 LEU A O 1
ATOM 646 N N . ILE A 1 79 ? 8.875 -7.610 -4.044 1.00 71.38 79 ILE A N 1
ATOM 647 C CA . ILE A 1 79 ? 8.397 -8.662 -4.954 1.00 71.38 79 ILE A CA 1
ATOM 648 C C . ILE A 1 79 ? 9.550 -9.568 -5.386 1.00 71.38 79 ILE A C 1
ATOM 650 O O . ILE A 1 79 ? 9.436 -10.790 -5.270 1.00 71.38 79 ILE A O 1
ATOM 654 N N . THR A 1 80 ? 10.665 -8.980 -5.820 1.00 67.62 80 THR A N 1
ATOM 655 C CA . THR A 1 80 ? 11.869 -9.713 -6.225 1.00 67.62 80 THR A CA 1
ATOM 656 C C . THR A 1 80 ? 12.438 -10.504 -5.050 1.00 67.62 80 THR A C 1
ATOM 658 O O . THR A 1 80 ? 12.614 -11.715 -5.149 1.00 67.62 80 THR A O 1
ATOM 661 N N . GLY A 1 81 ? 12.607 -9.871 -3.886 1.00 61.19 81 GLY A N 1
ATOM 662 C CA . GLY A 1 81 ? 13.108 -10.535 -2.685 1.00 61.19 81 GLY A CA 1
ATOM 663 C C . GLY A 1 81 ? 12.205 -11.673 -2.206 1.00 61.19 81 GLY A C 1
ATOM 664 O O . GLY A 1 81 ? 12.700 -12.695 -1.740 1.00 61.19 81 GLY A O 1
ATOM 665 N N . VAL A 1 82 ? 10.882 -11.548 -2.359 1.00 61.56 82 VAL A N 1
ATOM 666 C CA . VAL A 1 82 ? 9.939 -12.639 -2.068 1.00 61.56 82 VAL A CA 1
ATOM 667 C C . VAL A 1 82 ? 10.050 -13.777 -3.084 1.00 61.56 82 VAL A C 1
ATOM 669 O O . VAL A 1 82 ? 9.882 -14.936 -2.703 1.00 61.56 82 VAL A O 1
ATOM 672 N N . HIS A 1 83 ? 10.333 -13.482 -4.352 1.00 55.78 83 HIS A N 1
ATOM 673 C CA . HIS A 1 83 ? 10.581 -14.508 -5.366 1.00 55.78 83 HIS A CA 1
ATOM 674 C C . HIS A 1 83 ? 11.875 -15.290 -5.083 1.00 55.78 83 HIS A C 1
ATOM 676 O O . HIS A 1 83 ? 11.932 -16.499 -5.307 1.00 55.78 83 HIS A O 1
ATOM 682 N N . ASP A 1 84 ? 12.873 -14.623 -4.504 1.00 56.22 84 ASP A N 1
ATOM 683 C CA . ASP A 1 84 ? 14.156 -15.223 -4.135 1.00 56.22 84 ASP A CA 1
ATOM 684 C C . ASP A 1 84 ? 14.108 -16.023 -2.819 1.00 56.22 84 ASP A C 1
ATOM 686 O O . ASP A 1 84 ? 15.060 -16.738 -2.486 1.00 56.22 84 ASP A O 1
ATOM 690 N N . LEU A 1 85 ? 12.999 -15.962 -2.065 1.00 54.97 85 LEU A N 1
ATOM 691 C CA . LEU A 1 85 ? 12.823 -16.755 -0.848 1.00 54.97 85 LEU A CA 1
ATOM 692 C C . LEU A 1 85 ? 12.719 -18.249 -1.178 1.00 54.97 85 LEU A C 1
ATOM 694 O O . LEU A 1 85 ? 11.659 -18.777 -1.524 1.00 54.97 85 LEU A O 1
ATOM 698 N N . GLN A 1 86 ? 13.821 -18.963 -0.967 1.00 54.97 86 GLN A N 1
ATOM 699 C CA . GLN A 1 86 ? 13.837 -20.419 -0.975 1.00 54.97 86 GLN A CA 1
ATOM 700 C C . GLN A 1 86 ? 13.455 -20.959 0.404 1.00 54.97 86 GLN A C 1
ATOM 702 O O . GLN A 1 86 ? 14.021 -20.579 1.429 1.00 54.97 86 GLN A O 1
ATOM 707 N N . ALA A 1 87 ? 12.493 -21.881 0.437 1.00 53.81 87 ALA A N 1
ATOM 708 C CA . ALA A 1 87 ? 12.184 -22.604 1.659 1.00 53.81 87 ALA A CA 1
ATOM 709 C C . ALA A 1 87 ? 13.355 -23.539 2.000 1.00 53.81 87 ALA A C 1
ATOM 711 O O . ALA A 1 87 ? 13.626 -24.492 1.274 1.00 53.81 87 ALA A O 1
ATOM 712 N N . GLU A 1 88 ? 14.009 -23.312 3.142 1.00 55.41 88 GLU A N 1
ATOM 713 C CA . GLU A 1 88 ? 15.088 -24.176 3.652 1.00 55.41 88 GLU A CA 1
ATOM 714 C C . GLU A 1 88 ? 14.610 -25.623 3.900 1.00 55.41 88 GLU A C 1
ATOM 716 O O . GLU A 1 88 ? 15.400 -26.565 3.984 1.00 55.41 88 GLU A O 1
ATOM 721 N N . ARG A 1 89 ? 13.290 -25.822 4.009 1.00 54.38 89 ARG A N 1
ATOM 722 C CA . ARG A 1 89 ? 12.661 -27.118 4.258 1.00 54.38 89 ARG A CA 1
ATOM 723 C C . ARG A 1 89 ? 11.820 -27.551 3.067 1.00 54.38 89 ARG A C 1
ATOM 725 O O . ARG A 1 89 ? 11.042 -26.778 2.516 1.00 54.38 89 ARG A O 1
ATOM 732 N N . ASN A 1 90 ? 11.938 -28.824 2.712 1.00 63.81 90 ASN A N 1
ATOM 733 C CA . ASN A 1 90 ? 11.132 -29.428 1.657 1.00 63.81 90 ASN A CA 1
ATOM 734 C C . ASN A 1 90 ? 9.684 -29.693 2.117 1.00 63.81 90 ASN A C 1
ATOM 736 O O . ASN A 1 90 ? 9.334 -29.551 3.290 1.00 63.81 90 ASN A O 1
ATOM 740 N N . ASN A 1 91 ? 8.842 -30.168 1.196 1.00 64.38 91 ASN A N 1
ATOM 741 C CA . ASN A 1 91 ? 7.427 -30.486 1.449 1.00 64.38 91 ASN A CA 1
ATOM 742 C C . ASN A 1 91 ? 7.196 -31.576 2.519 1.00 64.38 91 ASN A C 1
ATOM 744 O O . ASN A 1 91 ? 6.066 -31.766 2.963 1.00 64.38 91 ASN A O 1
ATOM 748 N N . SER A 1 92 ? 8.253 -32.271 2.945 1.00 65.06 92 SER A N 1
ATOM 749 C CA . SER A 1 92 ? 8.244 -33.274 4.016 1.00 65.06 92 SER A CA 1
ATOM 750 C C . SER A 1 92 ? 8.826 -32.738 5.332 1.00 65.06 92 SER A C 1
ATOM 752 O O . SER A 1 92 ? 9.102 -33.519 6.242 1.00 65.06 92 SER A O 1
ATOM 754 N N . ASN A 1 93 ? 9.022 -31.419 5.447 1.00 56.97 93 ASN A N 1
ATOM 755 C CA . ASN A 1 93 ? 9.566 -30.726 6.618 1.00 56.97 93 ASN A CA 1
ATOM 756 C C . ASN A 1 93 ? 11.017 -31.121 6.987 1.00 56.97 93 ASN A C 1
ATOM 758 O O . ASN A 1 93 ? 11.458 -30.893 8.117 1.00 56.97 93 ASN A O 1
ATOM 762 N N . GLY A 1 94 ? 11.776 -31.707 6.056 1.00 61.47 94 GLY A N 1
ATOM 763 C CA . GLY A 1 94 ? 13.210 -31.989 6.206 1.00 61.47 94 GLY A CA 1
ATOM 764 C C . GLY A 1 94 ? 14.084 -30.899 5.569 1.00 61.47 94 GLY A C 1
ATOM 765 O O . GLY A 1 94 ? 13.567 -30.145 4.747 1.00 61.47 94 GLY A O 1
ATOM 766 N N . PRO A 1 95 ? 15.385 -30.810 5.909 1.00 54.72 95 PRO A N 1
ATOM 767 C CA . PRO A 1 95 ? 16.303 -29.861 5.274 1.00 54.72 95 PRO A CA 1
ATOM 768 C C . PRO A 1 95 ? 16.371 -30.114 3.761 1.00 54.72 95 PRO A C 1
ATOM 770 O O . PRO A 1 95 ? 16.489 -31.268 3.329 1.00 54.72 95 PRO A O 1
ATOM 773 N N . ALA A 1 96 ? 16.258 -29.055 2.957 1.00 57.53 96 ALA A N 1
ATOM 774 C CA . ALA A 1 96 ? 16.441 -29.111 1.512 1.00 57.53 96 ALA A CA 1
ATOM 775 C C . ALA A 1 96 ? 17.900 -29.503 1.231 1.00 57.53 96 ALA A C 1
ATOM 777 O O . ALA A 1 96 ? 18.830 -28.772 1.550 1.00 57.53 96 ALA A O 1
ATOM 778 N N . ARG A 1 97 ? 18.111 -30.727 0.734 1.00 49.59 97 ARG A N 1
ATOM 779 C CA . ARG A 1 97 ? 19.449 -31.331 0.607 1.00 49.59 97 ARG A CA 1
ATOM 780 C C . ARG A 1 97 ? 20.281 -30.792 -0.558 1.00 49.59 97 ARG A C 1
ATOM 782 O O . ARG A 1 97 ? 21.453 -31.130 -0.620 1.00 49.59 97 ARG A O 1
ATOM 789 N N . ASP A 1 98 ? 19.707 -29.942 -1.400 1.00 49.75 98 ASP A N 1
ATOM 790 C CA . ASP A 1 98 ? 20.407 -29.227 -2.460 1.00 49.75 98 ASP A CA 1
ATOM 791 C C . ASP A 1 98 ? 19.937 -27.772 -2.448 1.00 49.75 98 ASP A C 1
ATOM 793 O O . ASP A 1 98 ? 18.771 -27.472 -2.714 1.00 49.75 98 ASP A O 1
ATOM 797 N N . SER A 1 99 ? 20.851 -26.861 -2.122 1.00 43.75 99 SER A N 1
ATOM 798 C CA . SER A 1 99 ? 20.759 -25.471 -2.559 1.00 43.75 99 SER A CA 1
ATOM 799 C C . SER A 1 99 ? 20.653 -25.489 -4.085 1.00 43.75 99 SER A C 1
ATOM 801 O O . SER A 1 99 ? 21.540 -26.054 -4.722 1.00 43.75 99 SER A O 1
ATOM 803 N N . SER A 1 100 ? 19.591 -24.898 -4.641 1.00 41.59 100 SER A N 1
ATOM 804 C CA . SER A 1 100 ? 19.207 -24.934 -6.066 1.00 41.59 100 SER A CA 1
ATOM 805 C C . SER A 1 100 ? 18.253 -26.070 -6.469 1.00 41.59 100 SER A C 1
ATOM 807 O O . SER A 1 100 ? 18.538 -26.868 -7.359 1.00 41.59 100 SER A O 1
ATOM 809 N N . GLN A 1 101 ? 17.043 -26.070 -5.907 1.00 39.41 101 GLN A N 1
ATOM 810 C CA . GLN A 1 101 ? 15.867 -26.493 -6.674 1.00 39.41 101 GLN A CA 1
ATOM 811 C C . GLN A 1 101 ? 14.892 -25.322 -6.781 1.00 39.41 101 GLN A C 1
ATOM 813 O O . GLN A 1 101 ? 14.337 -24.875 -5.780 1.00 39.41 101 GLN A O 1
ATOM 818 N N . GLU A 1 102 ? 14.704 -24.831 -8.009 1.00 38.94 102 GLU A N 1
ATOM 819 C CA . GLU A 1 102 ? 13.628 -23.907 -8.362 1.00 38.94 102 GLU A CA 1
ATOM 820 C C . GLU A 1 102 ? 12.290 -24.494 -7.907 1.00 38.94 102 GLU A C 1
ATOM 822 O O . GLU A 1 102 ? 11.861 -25.558 -8.364 1.00 38.94 102 GLU A O 1
ATOM 827 N N . ILE A 1 103 ? 11.622 -23.801 -6.987 1.00 40.38 103 ILE A N 1
ATOM 828 C CA . ILE A 1 103 ? 10.291 -24.189 -6.534 1.00 40.38 103 ILE A CA 1
ATOM 829 C C . ILE A 1 103 ? 9.264 -23.435 -7.383 1.00 40.38 103 ILE A C 1
ATOM 831 O O . ILE A 1 103 ? 8.907 -22.295 -7.099 1.00 40.38 103 ILE A O 1
ATOM 835 N N . SER A 1 104 ? 8.747 -24.088 -8.419 1.00 34.50 104 SER A N 1
ATOM 836 C CA . SER A 1 104 ? 7.512 -23.665 -9.088 1.00 34.50 104 SER A CA 1
ATOM 837 C C . SER A 1 104 ? 6.282 -24.057 -8.246 1.00 34.50 104 SER A C 1
ATOM 839 O O . SER A 1 104 ? 6.255 -25.146 -7.670 1.00 34.50 104 SER A O 1
ATOM 841 N N . PRO A 1 105 ? 5.193 -23.272 -8.221 1.00 41.56 105 PRO A N 1
ATOM 842 C CA . PRO A 1 105 ? 5.123 -21.878 -7.833 1.00 41.56 105 PRO A CA 1
ATOM 843 C C . PRO A 1 105 ? 4.323 -21.738 -6.524 1.00 41.56 105 PRO A C 1
ATOM 845 O O . PRO A 1 105 ? 3.191 -22.213 -6.392 1.00 41.56 105 PRO A O 1
ATOM 848 N N . CYS A 1 106 ? 4.837 -20.954 -5.577 1.00 36.94 106 CYS A N 1
ATOM 849 C CA . CYS A 1 106 ? 4.030 -20.412 -4.476 1.00 36.94 106 CYS A CA 1
ATOM 850 C C . CYS A 1 106 ? 3.076 -19.289 -4.943 1.00 36.94 106 CYS A C 1
ATOM 852 O O . CYS A 1 106 ? 2.566 -18.542 -4.112 1.00 36.94 106 CYS A O 1
ATOM 854 N N . ALA A 1 107 ? 2.774 -19.185 -6.244 1.00 35.06 107 ALA A N 1
ATOM 855 C CA . ALA A 1 107 ? 1.852 -18.202 -6.819 1.00 35.06 107 ALA A CA 1
ATOM 856 C C . ALA A 1 107 ? 0.475 -18.210 -6.130 1.00 35.06 107 ALA A C 1
ATOM 858 O O . ALA A 1 107 ? -0.102 -17.154 -5.896 1.00 35.06 107 ALA A O 1
ATOM 859 N N . GLY A 1 108 ? -0.017 -19.378 -5.695 1.00 30.84 108 GLY A N 1
ATOM 860 C CA . GLY A 1 108 ? -1.263 -19.473 -4.924 1.00 30.84 108 GLY A CA 1
ATOM 861 C C . GLY A 1 108 ? -1.174 -18.877 -3.511 1.00 30.84 108 GLY A C 1
ATOM 862 O O . GLY A 1 108 ? -2.156 -18.334 -3.011 1.00 30.84 108 GLY A O 1
ATOM 863 N N . ARG A 1 109 ? 0.002 -18.929 -2.866 1.00 38.50 109 ARG A N 1
ATOM 864 C CA . ARG A 1 109 ? 0.234 -18.318 -1.544 1.00 38.50 109 ARG A CA 1
ATOM 865 C C . ARG A 1 109 ? 0.564 -16.831 -1.654 1.00 38.50 109 ARG A C 1
ATOM 867 O O . ARG A 1 109 ? 0.127 -16.082 -0.792 1.00 38.50 109 ARG A O 1
ATOM 874 N N . LEU A 1 110 ? 1.251 -16.402 -2.717 1.00 39.28 110 LEU A N 1
ATOM 875 C CA . LEU A 1 110 ? 1.532 -14.990 -3.001 1.00 39.28 110 LEU A CA 1
ATOM 876 C C . LEU A 1 110 ? 0.271 -14.226 -3.398 1.00 39.28 110 LEU A C 1
ATOM 878 O O . LEU A 1 110 ? -0.021 -13.203 -2.793 1.00 39.28 110 LEU A O 1
ATOM 882 N N . ALA A 1 111 ? -0.529 -14.757 -4.330 1.00 37.25 111 ALA A N 1
ATOM 883 C CA . ALA A 1 111 ? -1.836 -14.186 -4.645 1.00 37.25 111 ALA A CA 1
ATOM 884 C C . ALA A 1 111 ? -2.719 -14.155 -3.390 1.00 37.25 111 ALA A C 1
ATOM 886 O O . ALA A 1 111 ? -3.369 -13.154 -3.120 1.00 37.25 111 ALA A O 1
ATOM 887 N N . SER A 1 112 ? -2.676 -15.201 -2.554 1.00 48.00 112 SER A N 1
ATOM 888 C CA . SER A 1 112 ? -3.374 -15.201 -1.265 1.00 48.00 112 SER A CA 1
ATOM 889 C C . SER A 1 112 ? -2.828 -14.161 -0.282 1.00 48.00 112 SER A C 1
ATOM 891 O O . SER A 1 112 ? -3.620 -13.616 0.481 1.00 48.00 112 SER A O 1
ATOM 893 N N . ALA A 1 113 ? -1.522 -13.886 -0.254 1.00 50.47 113 ALA A N 1
ATOM 894 C CA . ALA A 1 113 ? -0.904 -12.909 0.643 1.00 50.47 113 ALA A CA 1
ATOM 895 C C . ALA A 1 113 ? -1.197 -11.471 0.199 1.00 50.47 113 ALA A C 1
ATOM 897 O O . ALA A 1 113 ? -1.634 -10.670 1.021 1.00 50.47 113 ALA A O 1
ATOM 898 N N . VAL A 1 114 ? -1.065 -11.182 -1.098 1.00 51.28 114 VAL A N 1
ATOM 899 C CA . VAL A 1 114 ? -1.431 -9.894 -1.707 1.00 51.28 114 VAL A CA 1
ATOM 900 C C . VAL A 1 114 ? -2.931 -9.637 -1.545 1.00 51.28 114 VAL A C 1
ATOM 902 O O . VAL A 1 114 ? -3.325 -8.576 -1.068 1.00 51.28 114 VAL A O 1
ATOM 905 N N . MET A 1 115 ? -3.782 -10.633 -1.812 1.00 56.59 115 MET A N 1
ATOM 906 C CA . MET A 1 115 ? -5.224 -10.523 -1.556 1.00 56.59 115 MET A CA 1
ATOM 907 C C . MET A 1 115 ? -5.531 -10.359 -0.062 1.00 56.59 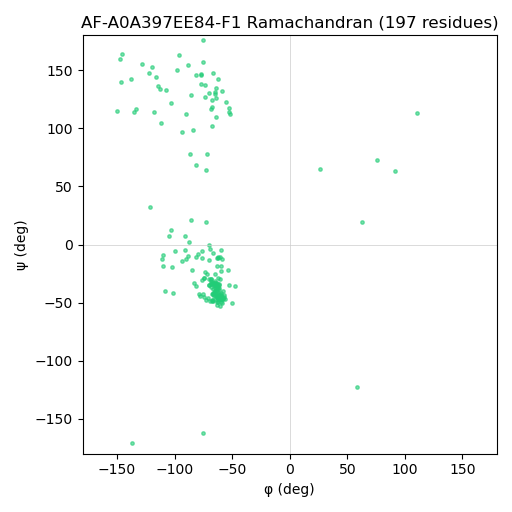115 MET A C 1
ATOM 909 O O . MET A 1 115 ? -6.438 -9.611 0.292 1.00 56.59 115 MET A O 1
ATOM 913 N N . SER A 1 116 ? -4.776 -11.008 0.832 1.00 62.50 116 SER A N 1
ATOM 914 C CA . SER A 1 116 ? -4.939 -10.832 2.284 1.00 62.50 116 SER A CA 1
ATOM 915 C C . SER A 1 116 ? -4.523 -9.438 2.752 1.00 62.50 116 SER A C 1
ATOM 917 O O . SER A 1 116 ? -5.180 -8.896 3.635 1.00 62.50 116 SER A O 1
ATOM 919 N N . TRP A 1 117 ? -3.482 -8.847 2.160 1.00 65.56 117 TRP A N 1
ATOM 920 C CA . TRP A 1 117 ? -3.082 -7.455 2.392 1.00 65.56 117 TRP A CA 1
ATOM 921 C C . TRP A 1 117 ? -4.173 -6.482 1.951 1.00 65.56 117 TRP A C 1
ATOM 923 O O . TRP A 1 117 ? -4.639 -5.686 2.762 1.00 65.56 117 TRP A O 1
ATOM 933 N N . ILE A 1 118 ? -4.656 -6.609 0.712 1.00 72.00 118 ILE A N 1
ATOM 934 C CA . ILE A 1 118 ? -5.722 -5.755 0.163 1.00 72.00 118 ILE A CA 1
ATOM 935 C C . ILE A 1 118 ? -6.983 -5.830 1.038 1.00 72.00 118 ILE A C 1
ATOM 937 O O . ILE A 1 118 ? -7.586 -4.816 1.391 1.00 72.00 118 ILE A O 1
ATOM 941 N N . LEU A 1 119 ? -7.379 -7.039 1.440 1.00 72.88 119 LEU A N 1
ATOM 942 C CA . LEU A 1 119 ? -8.538 -7.242 2.308 1.00 72.88 119 LEU A CA 1
ATOM 943 C C . LEU A 1 119 ? -8.308 -6.717 3.736 1.00 72.88 119 LEU A C 1
ATOM 945 O O . LEU A 1 119 ? -9.254 -6.235 4.362 1.00 72.88 119 LEU A O 1
ATOM 949 N N . ALA A 1 120 ? -7.078 -6.782 4.255 1.00 77.75 120 ALA A N 1
ATOM 950 C CA . ALA A 1 120 ? -6.727 -6.198 5.546 1.00 77.75 120 ALA A CA 1
ATOM 951 C C . ALA A 1 120 ? -6.809 -4.664 5.510 1.00 77.75 120 ALA A C 1
ATOM 953 O O . ALA A 1 120 ? -7.391 -4.078 6.423 1.00 77.75 120 ALA A O 1
ATOM 954 N N . GLU A 1 121 ? -6.318 -4.016 4.449 1.00 80.38 121 GLU A N 1
ATOM 955 C CA . GLU A 1 121 ? -6.428 -2.561 4.268 1.00 80.38 121 GLU A CA 1
ATOM 956 C C . GLU A 1 121 ? -7.889 -2.100 4.190 1.00 80.38 121 GLU A C 1
ATOM 958 O O . GLU A 1 121 ? -8.277 -1.143 4.868 1.00 80.38 121 GLU A O 1
ATOM 963 N N . LEU A 1 122 ? -8.733 -2.812 3.435 1.00 80.81 122 LEU A N 1
ATOM 964 C CA . LEU A 1 122 ? -10.170 -2.525 3.364 1.00 80.81 122 LEU A CA 1
ATOM 965 C C . LEU A 1 122 ? -10.839 -2.639 4.741 1.00 80.81 122 LEU A C 1
ATOM 967 O O . LEU A 1 122 ? -11.563 -1.733 5.159 1.00 80.81 122 LEU A O 1
ATOM 971 N N . GLN A 1 123 ? -10.553 -3.709 5.487 1.00 85.19 123 GLN A N 1
ATOM 972 C CA . GLN A 1 123 ? -11.073 -3.882 6.845 1.00 85.19 123 GLN A CA 1
ATOM 973 C C . GLN A 1 123 ? -10.538 -2.818 7.815 1.00 85.19 123 GLN A C 1
ATOM 975 O O . GLN A 1 123 ? -11.268 -2.381 8.704 1.00 85.19 123 GLN A O 1
ATOM 980 N N . GLN A 1 124 ? -9.304 -2.340 7.636 1.00 84.31 124 GLN A N 1
ATOM 981 C CA . GLN A 1 124 ? -8.750 -1.252 8.442 1.00 84.31 124 GLN A CA 1
ATOM 982 C C . GLN A 1 124 ? -9.488 0.066 8.178 1.00 84.31 124 GLN A C 1
ATOM 984 O O . GLN A 1 124 ? -9.838 0.778 9.124 1.00 84.31 124 GLN A O 1
ATOM 989 N N . GLN A 1 125 ? -9.787 0.379 6.915 1.00 84.31 125 GLN A N 1
ATOM 990 C CA . GLN A 1 125 ? -10.616 1.537 6.579 1.00 84.31 125 GLN A CA 1
ATOM 991 C C . GLN A 1 125 ? -12.025 1.423 7.175 1.00 84.31 125 GLN A C 1
ATOM 993 O O . GLN A 1 125 ? -12.562 2.417 7.669 1.00 84.31 125 GLN A O 1
ATOM 998 N N . GLU A 1 126 ? -12.621 0.229 7.171 1.00 87.12 126 GLU A N 1
ATOM 999 C CA . GLU A 1 126 ? -13.913 -0.004 7.819 1.00 87.12 126 GLU A CA 1
ATOM 1000 C C . GLU A 1 126 ? -13.863 0.204 9.334 1.00 87.12 126 GLU A C 1
ATOM 1002 O O . GLU A 1 126 ? -14.790 0.808 9.872 1.00 87.12 126 GLU A O 1
ATOM 1007 N N . ILE A 1 127 ? -12.796 -0.228 10.019 1.00 87.00 127 ILE A N 1
ATOM 1008 C CA . ILE A 1 127 ? -12.607 0.057 11.450 1.00 87.00 127 ILE A CA 1
ATOM 1009 C C . ILE A 1 127 ? -12.546 1.566 11.690 1.00 87.00 127 ILE A C 1
ATOM 1011 O O . ILE A 1 127 ? -13.200 2.055 12.609 1.00 87.00 127 ILE A O 1
ATOM 1015 N N . TYR A 1 128 ? -11.819 2.328 10.867 1.00 86.19 128 TYR A N 1
ATOM 1016 C CA . TYR A 1 128 ? -11.758 3.785 11.026 1.00 86.19 128 TYR A CA 1
ATOM 1017 C C . TYR A 1 128 ? -13.105 4.469 10.787 1.00 86.19 128 TYR A C 1
ATOM 1019 O O . TYR A 1 128 ? -13.452 5.397 11.522 1.00 86.19 128 TYR A O 1
ATOM 1027 N N . LYS A 1 129 ? -13.871 4.016 9.788 1.00 86.75 129 LYS A N 1
ATOM 1028 C CA . LYS A 1 129 ? -15.239 4.500 9.548 1.00 86.75 129 LYS A CA 1
ATOM 1029 C C . LYS A 1 129 ? -16.149 4.151 10.727 1.00 86.75 129 LYS A C 1
ATOM 1031 O O . LYS A 1 129 ? -16.773 5.041 11.286 1.00 86.75 129 LYS A O 1
ATOM 1036 N N . ALA A 1 130 ? -16.144 2.898 11.184 1.00 87.31 130 ALA A N 1
ATOM 1037 C CA . ALA A 1 130 ? -16.932 2.457 12.336 1.00 87.31 130 ALA A CA 1
ATOM 1038 C C . ALA A 1 130 ? -16.571 3.229 13.615 1.00 87.31 130 ALA A C 1
ATOM 1040 O O . ALA A 1 130 ? -17.455 3.666 14.338 1.00 87.31 130 ALA A O 1
ATOM 1041 N N . TYR A 1 131 ? -15.286 3.482 13.865 1.00 88.06 131 TYR A N 1
ATOM 1042 C CA . TYR A 1 131 ? -14.839 4.283 15.006 1.00 88.06 131 TYR A CA 1
ATOM 1043 C C . TYR A 1 131 ? -15.327 5.737 14.952 1.00 88.06 131 TYR A C 1
ATOM 1045 O O . TYR A 1 131 ? -15.576 6.353 15.989 1.00 88.06 131 TYR A O 1
ATOM 1053 N N . ARG A 1 132 ? -15.456 6.308 13.751 1.00 90.19 132 ARG A N 1
ATOM 1054 C CA . ARG A 1 132 ? -15.966 7.670 13.565 1.00 90.19 132 ARG A CA 1
ATOM 1055 C C . ARG A 1 132 ? -17.489 7.736 13.677 1.00 90.19 132 ARG A C 1
ATOM 1057 O O . ARG A 1 132 ? -18.000 8.654 14.314 1.00 90.19 132 ARG A O 1
ATOM 1064 N N . ASP A 1 133 ? -18.173 6.789 13.047 1.00 91.19 133 ASP A N 1
ATOM 1065 C CA . ASP A 1 133 ? -19.593 6.903 12.718 1.00 91.19 133 ASP A CA 1
ATOM 1066 C C . ASP A 1 133 ? -20.499 6.101 13.673 1.00 91.19 133 ASP A C 1
ATOM 1068 O O . ASP A 1 133 ? -21.687 6.402 13.775 1.00 91.19 133 ASP A O 1
ATOM 1072 N N . ASP A 1 134 ? -19.960 5.115 14.405 1.00 89.38 134 ASP A N 1
ATOM 1073 C CA . ASP A 1 134 ? -20.688 4.291 15.380 1.00 89.38 134 ASP A CA 1
ATOM 1074 C C . ASP A 1 134 ? -20.211 4.580 16.825 1.00 89.38 134 ASP A C 1
ATOM 1076 O O . ASP A 1 134 ? -19.151 4.107 17.256 1.00 89.38 134 ASP A O 1
ATOM 1080 N N . PRO A 1 135 ? -21.003 5.325 17.626 1.00 90.69 135 PRO A N 1
ATOM 1081 C CA . PRO A 1 135 ? -20.669 5.645 19.014 1.00 90.69 135 PRO A CA 1
ATOM 1082 C C . PRO A 1 135 ? -20.514 4.422 19.925 1.00 90.69 135 PRO A C 1
ATOM 1084 O O . PRO A 1 135 ? -19.754 4.473 20.894 1.00 90.69 135 PRO A O 1
ATOM 1087 N N . ASN A 1 136 ? -21.231 3.329 19.648 1.00 89.50 136 ASN A N 1
ATOM 1088 C CA . ASN A 1 136 ? -21.131 2.107 20.439 1.00 89.50 136 ASN A CA 1
ATOM 1089 C C . ASN A 1 136 ? -19.829 1.368 20.116 1.00 89.50 136 ASN A C 1
ATOM 1091 O O . ASN A 1 136 ? -19.121 0.948 21.029 1.00 89.50 136 ASN A O 1
ATOM 1095 N N . PHE A 1 137 ? -19.469 1.291 18.832 1.00 89.69 137 PHE A N 1
ATOM 1096 C CA . PHE A 1 137 ? -18.180 0.750 18.401 1.00 89.69 137 PHE A CA 1
ATOM 1097 C C . PHE A 1 137 ? -17.012 1.528 19.014 1.00 89.69 137 PHE A C 1
ATOM 1099 O O . PHE A 1 137 ? -16.104 0.933 19.593 1.00 89.69 137 PHE A O 1
ATOM 1106 N N . LYS A 1 138 ? -17.074 2.863 18.965 1.00 90.81 138 LYS A N 1
ATOM 1107 C CA . LYS A 1 138 ? -16.082 3.734 19.599 1.00 90.81 138 LYS A CA 1
ATOM 1108 C C . LYS A 1 138 ? -15.940 3.459 21.095 1.00 90.81 138 LYS A C 1
ATOM 1110 O O . LYS A 1 138 ? -14.825 3.304 21.574 1.00 90.81 138 LYS A O 1
ATOM 1115 N N . LYS A 1 139 ? -17.056 3.341 21.820 1.00 92.00 139 LYS A N 1
ATOM 1116 C CA . LYS A 1 139 ? -17.047 3.057 23.261 1.00 92.00 139 LYS A CA 1
ATOM 1117 C C . LYS A 1 139 ? -16.393 1.712 23.595 1.00 92.00 139 LYS A C 1
ATOM 1119 O O . LYS A 1 139 ? -15.710 1.623 24.607 1.00 92.00 139 LYS A O 1
ATOM 1124 N N . ILE A 1 140 ? -16.602 0.690 22.761 1.00 89.56 140 ILE A N 1
ATOM 1125 C CA . ILE A 1 140 ? -15.948 -0.618 22.910 1.00 89.56 140 ILE A CA 1
ATOM 1126 C C . ILE A 1 140 ? -14.442 -0.477 22.671 1.00 89.56 140 ILE A C 1
ATOM 1128 O O . ILE A 1 140 ? -13.652 -0.939 23.483 1.00 89.56 140 ILE A O 1
ATOM 1132 N N . VAL A 1 141 ? -14.017 0.190 21.595 1.00 88.12 141 VAL A N 1
ATOM 1133 C CA . VAL A 1 141 ? -12.583 0.399 21.322 1.00 88.12 141 VAL A CA 1
ATOM 1134 C C . VAL A 1 141 ? -11.915 1.188 22.453 1.00 88.12 141 VAL A C 1
ATOM 1136 O O . VAL A 1 141 ? -10.890 0.749 22.965 1.00 88.12 141 VAL A O 1
ATOM 1139 N N . ASP A 1 142 ? -12.533 2.284 22.897 1.00 90.25 142 ASP A N 1
ATOM 1140 C CA . ASP A 1 142 ? -12.012 3.168 23.947 1.00 90.25 142 ASP A CA 1
ATOM 1141 C C . ASP A 1 142 ? -12.025 2.522 25.352 1.00 90.25 142 ASP A C 1
ATOM 1143 O O . ASP A 1 142 ? -11.398 3.055 26.266 1.00 90.25 142 ASP A O 1
ATOM 1147 N N . SER A 1 143 ? -12.723 1.392 25.561 1.00 89.75 143 SER A N 1
ATOM 1148 C CA . SER A 1 143 ? -12.706 0.675 26.848 1.00 89.75 143 SER A CA 1
ATOM 1149 C C . SER A 1 143 ? -11.489 -0.229 27.050 1.00 89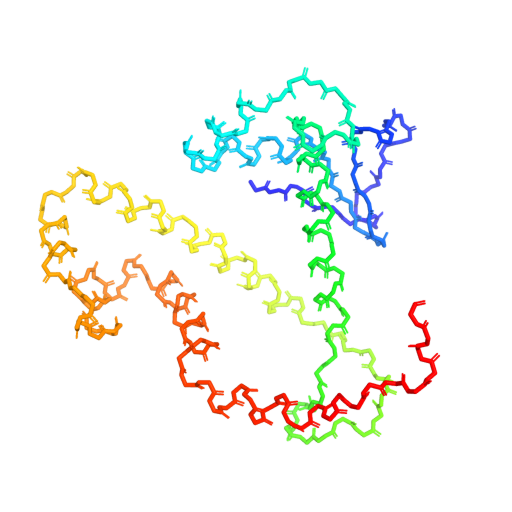.75 143 SER A C 1
ATOM 1151 O O . SER A 1 143 ? -11.297 -0.724 28.158 1.00 89.75 143 SER A O 1
ATOM 1153 N N . HIS A 1 144 ? -10.691 -0.459 26.004 1.00 87.75 144 HIS A N 1
ATOM 1154 C CA . HIS A 1 144 ? -9.480 -1.276 26.077 1.00 87.75 144 HIS A CA 1
ATOM 1155 C C . HIS A 1 144 ? -8.238 -0.404 26.244 1.00 87.75 144 HIS A C 1
ATOM 1157 O O . HIS A 1 144 ? -8.162 0.718 25.745 1.00 87.75 144 HIS A O 1
ATOM 1163 N N . ASP A 1 145 ? -7.230 -0.955 26.906 1.00 83.62 145 ASP A N 1
ATOM 1164 C CA . ASP A 1 145 ? -5.946 -0.302 27.125 1.00 83.62 145 ASP A CA 1
ATOM 1165 C C . ASP A 1 145 ? -4.777 -1.277 26.908 1.00 83.62 145 ASP A C 1
ATOM 1167 O O . ASP A 1 145 ? -4.943 -2.402 26.437 1.00 83.62 145 ASP A O 1
ATOM 1171 N N . HIS A 1 146 ? -3.569 -0.838 27.262 1.00 75.88 146 HIS A N 1
ATOM 1172 C CA . HIS A 1 146 ? -2.342 -1.628 27.153 1.00 75.88 146 HIS A CA 1
ATOM 1173 C C . HIS A 1 146 ? -2.322 -2.906 28.014 1.00 75.88 146 HIS A C 1
ATOM 1175 O O . HIS A 1 146 ? -1.420 -3.724 27.847 1.00 75.88 146 HIS A O 1
ATOM 1181 N N . THR A 1 147 ? -3.278 -3.086 28.931 1.00 80.31 147 THR A N 1
ATOM 1182 C CA . THR A 1 147 ? -3.416 -4.296 29.755 1.00 80.31 147 THR A CA 1
ATOM 1183 C C . THR A 1 147 ? -4.368 -5.321 29.140 1.00 80.31 147 THR A C 1
ATOM 1185 O O . THR A 1 147 ? -4.347 -6.488 29.530 1.00 80.31 147 THR A O 1
ATOM 1188 N N . THR A 1 148 ? -5.163 -4.918 28.143 1.00 79.56 148 THR A N 1
ATOM 1189 C CA . THR A 1 148 ? -6.074 -5.814 27.427 1.00 79.56 148 THR A CA 1
ATOM 1190 C C . THR A 1 148 ? -5.292 -6.733 26.487 1.00 79.56 148 THR A C 1
ATOM 1192 O O . THR A 1 148 ? -4.527 -6.278 25.634 1.00 79.56 148 THR A O 1
ATOM 1195 N N . GLY A 1 149 ? -5.508 -8.046 26.595 1.00 78.44 149 GLY A N 1
ATOM 1196 C CA . GLY A 1 149 ? -4.856 -9.015 25.715 1.00 78.44 149 GLY A CA 1
ATOM 1197 C C . GLY A 1 149 ? -5.317 -8.888 24.257 1.00 78.44 149 GLY A C 1
ATOM 1198 O O . GLY A 1 149 ? -6.482 -8.610 23.984 1.00 78.44 149 GLY A O 1
ATOM 1199 N N . PHE A 1 150 ? -4.431 -9.178 23.297 1.00 79.62 150 PHE A N 1
ATOM 1200 C CA . PHE A 1 150 ? -4.738 -9.075 21.859 1.00 79.62 150 PHE A CA 1
ATOM 1201 C C . PHE A 1 150 ? -6.047 -9.791 21.476 1.00 79.62 150 PHE A C 1
ATOM 1203 O O . PHE A 1 150 ? -6.922 -9.207 20.844 1.00 79.62 150 PHE A O 1
ATOM 1210 N N . ASN A 1 151 ? -6.219 -11.050 21.889 1.00 83.25 151 ASN A N 1
ATOM 1211 C CA . ASN A 1 151 ? -7.423 -11.819 21.556 1.00 83.25 151 ASN A CA 1
ATOM 1212 C C . ASN A 1 151 ? -8.694 -11.276 22.218 1.00 83.25 151 ASN A C 1
ATOM 1214 O O . ASN A 1 151 ? -9.753 -11.341 21.602 1.00 83.25 151 ASN A O 1
ATOM 1218 N N . GLU A 1 152 ? -8.579 -10.744 23.433 1.00 82.81 152 GLU A N 1
ATOM 1219 C CA . GLU A 1 152 ? -9.685 -10.143 24.179 1.00 82.81 152 GLU A CA 1
ATOM 1220 C C . GLU A 1 152 ? -10.162 -8.857 23.494 1.00 82.81 152 GLU A C 1
ATOM 1222 O O . GLU A 1 152 ? -11.345 -8.733 23.172 1.00 82.81 152 GLU A O 1
ATOM 1227 N N . ALA A 1 153 ? -9.228 -7.968 23.139 1.00 84.94 153 ALA A N 1
ATOM 1228 C CA . ALA A 1 153 ? -9.523 -6.744 22.399 1.00 84.94 153 ALA A CA 1
ATOM 1229 C C . ALA A 1 153 ? -10.198 -7.047 21.050 1.00 84.94 153 ALA A C 1
ATOM 1231 O O . ALA A 1 153 ? -11.234 -6.469 20.726 1.00 84.94 153 ALA A O 1
ATOM 1232 N N . TRP A 1 154 ? -9.670 -7.997 20.271 1.00 86.12 154 TRP A N 1
ATOM 1233 C CA . TRP A 1 154 ? -10.249 -8.361 18.971 1.00 86.12 154 TRP A CA 1
ATOM 1234 C C . TRP A 1 154 ? -11.590 -9.098 19.066 1.00 86.12 154 TRP A C 1
ATOM 1236 O O . TRP A 1 154 ? -12.410 -8.988 18.152 1.00 86.12 154 TRP A O 1
ATOM 1246 N N . ASP A 1 155 ? -11.836 -9.855 20.137 1.00 86.31 155 ASP A N 1
ATOM 1247 C CA . ASP A 1 155 ? -13.121 -10.524 20.354 1.00 86.31 155 ASP A CA 1
ATOM 1248 C C . ASP A 1 155 ? -14.253 -9.522 20.633 1.00 86.31 155 ASP A C 1
ATOM 1250 O O . ASP A 1 155 ? -15.393 -9.774 20.237 1.00 86.31 155 ASP A O 1
ATOM 1254 N N . SER A 1 156 ? -13.937 -8.368 21.231 1.00 86.00 156 SER A N 1
ATOM 1255 C CA . SER A 1 156 ? -14.914 -7.330 21.585 1.00 86.00 156 SER A CA 1
ATOM 1256 C C . SER A 1 156 ? -15.541 -6.604 20.379 1.00 86.00 156 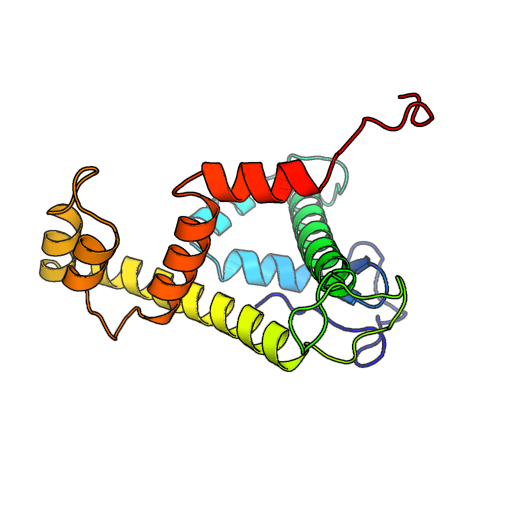SER A C 1
ATOM 1258 O O . SER A 1 156 ? -16.697 -6.186 20.446 1.00 86.00 156 SER A O 1
ATOM 1260 N N . ILE A 1 157 ? -14.816 -6.483 19.258 1.00 80.25 157 ILE A N 1
ATOM 1261 C CA . ILE A 1 157 ? -15.209 -5.661 18.094 1.00 80.25 157 ILE A CA 1
ATOM 1262 C C . ILE A 1 157 ? -15.729 -6.456 16.885 1.00 80.25 157 ILE A C 1
ATOM 1264 O O . ILE A 1 157 ? -16.017 -5.853 15.853 1.00 80.25 157 ILE A O 1
ATOM 1268 N N . SER A 1 158 ? -15.925 -7.776 17.031 1.00 67.44 158 SER A N 1
ATOM 1269 C CA . SER A 1 158 ? -16.492 -8.750 16.068 1.00 67.44 158 SER A CA 1
ATOM 1270 C C . SER A 1 158 ? -15.476 -9.751 15.515 1.00 67.44 158 SER A C 1
ATOM 1272 O O . SER A 1 158 ? -14.630 -9.436 14.678 1.00 67.44 158 SER A O 1
ATOM 1274 N N . ARG A 1 159 ? -15.668 -11.024 15.895 1.00 62.34 159 ARG A N 1
ATOM 1275 C CA . ARG A 1 159 ? -14.892 -12.184 15.418 1.00 62.34 159 ARG A CA 1
ATOM 1276 C C . ARG A 1 159 ? -14.952 -12.412 13.902 1.00 62.34 159 ARG A C 1
ATOM 1278 O O . ARG A 1 159 ? -14.061 -13.068 13.370 1.00 62.34 159 ARG A O 1
ATOM 1285 N N . VAL A 1 160 ? -15.986 -11.913 13.216 1.00 62.41 160 VAL A N 1
ATOM 1286 C CA . VAL A 1 160 ? -16.224 -12.198 11.786 1.00 62.41 160 VAL A CA 1
ATOM 1287 C C . VAL A 1 160 ? -15.933 -10.988 10.902 1.00 62.41 160 VAL A C 1
ATOM 1289 O O . VAL A 1 160 ? -15.345 -11.154 9.839 1.00 62.41 160 VAL A O 1
ATOM 1292 N N . ARG A 1 161 ? -16.300 -9.776 11.341 1.00 78.31 161 ARG A N 1
ATOM 1293 C CA . ARG A 1 161 ? -16.256 -8.568 10.498 1.00 78.31 161 ARG A CA 1
ATOM 1294 C C . ARG A 1 161 ? -14.836 -8.158 10.103 1.00 78.31 161 ARG A C 1
ATOM 1296 O O . ARG A 1 161 ? -14.631 -7.700 8.988 1.00 78.31 161 ARG A O 1
ATOM 1303 N N . PHE A 1 162 ? -13.867 -8.370 10.992 1.00 84.62 162 PHE A N 1
ATOM 1304 C CA . PHE A 1 162 ? -12.472 -7.955 10.798 1.00 84.62 162 PHE A CA 1
ATOM 1305 C C . PHE A 1 162 ? -11.499 -9.138 10.869 1.00 84.62 162 PHE A C 1
ATOM 1307 O O . PHE A 1 162 ? -10.383 -9.028 11.370 1.00 84.62 162 PHE A O 1
ATOM 1314 N N . ASN A 1 163 ? -11.942 -10.318 10.432 1.00 80.12 163 ASN A N 1
ATOM 1315 C CA . ASN A 1 163 ? -11.184 -11.562 10.567 1.00 80.12 163 ASN A CA 1
ATOM 1316 C C . ASN A 1 163 ? -9.871 -11.586 9.759 1.00 80.12 163 ASN A C 1
ATOM 1318 O O . ASN A 1 163 ? -8.907 -12.208 10.207 1.00 80.12 163 ASN A O 1
ATOM 1322 N N . VAL A 1 164 ? -9.821 -10.932 8.594 1.00 81.44 164 VAL A N 1
ATOM 1323 C CA . VAL A 1 164 ? -8.618 -10.856 7.753 1.00 81.44 164 VAL A CA 1
ATOM 1324 C C . VAL A 1 164 ? -7.603 -9.931 8.405 1.00 81.44 164 VAL A C 1
ATOM 1326 O O . VAL A 1 164 ? -6.461 -10.333 8.607 1.00 81.44 164 VAL A O 1
ATOM 1329 N N . LEU A 1 165 ? -8.036 -8.754 8.849 1.00 81.06 165 LEU A N 1
ATOM 1330 C CA . LEU A 1 165 ? -7.197 -7.805 9.567 1.00 81.06 165 LEU A CA 1
ATOM 1331 C C . LEU A 1 165 ? -6.710 -8.369 10.907 1.00 81.06 165 LEU A C 1
ATOM 1333 O O . LEU A 1 165 ? -5.537 -8.222 11.234 1.00 81.06 165 LEU A O 1
ATOM 1337 N N . ARG A 1 166 ? -7.556 -9.092 11.654 1.00 83.31 166 ARG A N 1
ATOM 1338 C CA . ARG A 1 166 ? -7.135 -9.804 12.871 1.00 83.31 166 ARG A CA 1
ATOM 1339 C C . ARG A 1 166 ? -6.069 -10.850 12.565 1.00 83.31 166 ARG A C 1
ATOM 1341 O O . ARG A 1 166 ? -5.099 -10.947 13.307 1.00 83.31 166 ARG A O 1
ATOM 1348 N N . ARG A 1 167 ? -6.235 -11.647 11.504 1.00 76.31 167 ARG A N 1
ATOM 1349 C CA . ARG A 1 167 ? -5.236 -12.647 11.084 1.00 76.31 167 ARG A CA 1
ATOM 1350 C C . ARG A 1 167 ? -3.927 -11.993 10.668 1.00 76.31 167 ARG A C 1
ATOM 1352 O O . ARG A 1 167 ? -2.872 -12.460 11.077 1.00 76.31 167 ARG A O 1
ATOM 1359 N N . PHE A 1 168 ? -4.011 -10.904 9.915 1.00 76.06 168 PHE A N 1
ATOM 1360 C CA . PHE A 1 168 ? -2.863 -10.115 9.498 1.00 76.06 168 PHE A CA 1
ATOM 1361 C C . PHE A 1 168 ? -2.107 -9.539 10.706 1.00 76.06 168 PHE A C 1
ATOM 1363 O O . PHE A 1 168 ? -0.922 -9.811 10.888 1.00 76.06 168 PHE A O 1
ATOM 1370 N N . ALA A 1 169 ? -2.814 -8.842 11.599 1.00 73.50 169 ALA A N 1
ATOM 1371 C CA . ALA A 1 169 ? -2.253 -8.286 12.826 1.00 73.50 169 ALA A CA 1
ATOM 1372 C C . ALA A 1 169 ? -1.740 -9.373 13.783 1.00 73.50 169 ALA A C 1
ATOM 1374 O O . ALA A 1 169 ? -0.735 -9.166 14.450 1.00 73.50 169 ALA A O 1
ATOM 1375 N N . SER A 1 170 ? -2.389 -10.541 13.832 1.00 67.88 170 SER A N 1
ATOM 1376 C CA . SER A 1 170 ? -1.910 -11.696 14.598 1.00 67.88 170 SER A CA 1
ATOM 1377 C C . SER A 1 170 ? -0.618 -12.252 14.013 1.00 67.88 170 SER A C 1
ATOM 1379 O O . SER A 1 170 ? 0.237 -12.652 14.789 1.00 67.88 170 SER A O 1
ATOM 1381 N N . GLY A 1 171 ? -0.478 -12.273 12.683 1.00 63.97 171 GLY A N 1
ATOM 1382 C CA . GLY A 1 171 ? 0.752 -12.659 11.993 1.00 63.97 171 GLY A CA 1
ATOM 13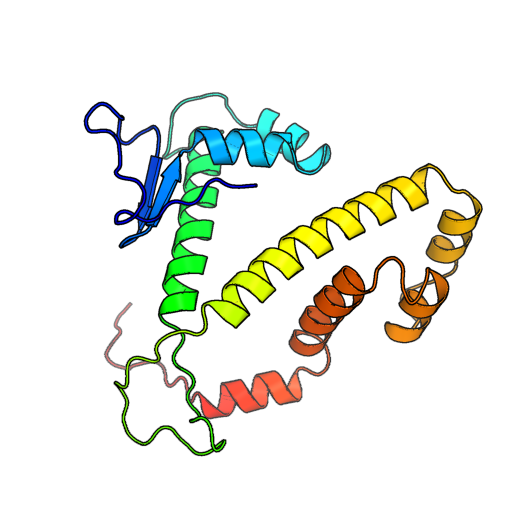83 C C . GLY A 1 171 ? 1.911 -11.729 12.347 1.00 63.97 171 GLY A C 1
ATOM 1384 O O . GLY A 1 171 ? 2.975 -12.202 12.738 1.00 63.97 171 GLY A O 1
ATOM 1385 N N . LEU A 1 172 ? 1.671 -10.412 12.322 1.00 59.78 172 LEU A N 1
ATOM 1386 C CA . LEU A 1 172 ? 2.628 -9.416 12.816 1.00 59.78 172 LEU A CA 1
ATOM 1387 C C . LEU A 1 172 ? 2.929 -9.623 14.308 1.00 59.78 172 LEU A C 1
ATOM 1389 O O . LEU A 1 172 ? 4.087 -9.675 14.705 1.00 59.78 172 LEU A O 1
ATOM 1393 N N . ALA A 1 173 ? 1.904 -9.811 15.140 1.00 52.47 173 ALA A N 1
ATOM 1394 C CA . ALA A 1 173 ? 2.077 -10.037 16.570 1.00 52.47 173 ALA A CA 1
ATOM 1395 C C . ALA A 1 173 ? 2.875 -11.314 16.868 1.00 52.47 173 ALA A C 1
ATOM 1397 O O . ALA A 1 173 ? 3.643 -11.305 17.812 1.00 52.47 173 ALA A O 1
ATOM 1398 N N . THR A 1 174 ? 2.772 -12.384 16.076 1.00 49.34 174 THR A N 1
ATOM 1399 C CA . THR A 1 174 ? 3.636 -13.571 16.227 1.00 49.34 174 THR A CA 1
ATOM 1400 C C . THR A 1 174 ? 5.082 -13.343 15.794 1.00 49.34 174 THR A C 1
ATOM 1402 O O . THR A 1 174 ? 5.963 -14.019 16.307 1.00 49.34 174 THR A O 1
ATOM 1405 N N . VAL A 1 175 ? 5.347 -12.390 14.894 1.00 48.19 175 VAL A N 1
ATOM 1406 C CA . VAL A 1 175 ? 6.721 -11.969 14.562 1.00 48.19 175 VAL A CA 1
ATOM 1407 C C . VAL A 1 175 ? 7.321 -11.119 15.691 1.00 48.19 175 VAL A C 1
ATOM 1409 O O . VAL A 1 175 ? 8.530 -11.145 15.899 1.00 48.19 175 VAL A O 1
ATOM 1412 N N . PHE A 1 176 ? 6.493 -10.389 16.449 1.00 41.59 176 PHE A N 1
ATOM 1413 C CA . PHE A 1 176 ? 6.962 -9.410 17.440 1.00 41.59 176 PHE A CA 1
ATOM 1414 C C . PHE A 1 176 ? 6.734 -9.781 18.919 1.00 41.59 176 PHE A C 1
ATOM 1416 O O . PHE A 1 176 ? 7.393 -9.214 19.788 1.00 41.59 176 PHE A O 1
ATOM 1423 N N . ALA A 1 177 ? 5.846 -10.720 19.248 1.00 35.59 177 ALA A N 1
ATOM 1424 C CA . ALA A 1 177 ? 5.582 -11.170 20.614 1.00 35.59 177 ALA A CA 1
ATOM 1425 C C . ALA A 1 177 ? 6.252 -12.530 20.860 1.00 35.59 177 ALA A C 1
ATOM 1427 O O . ALA A 1 177 ? 5.943 -13.509 20.187 1.00 35.59 177 ALA A O 1
ATOM 1428 N N . ASN A 1 178 ? 7.124 -12.571 21.874 1.00 39.06 178 ASN A N 1
ATOM 1429 C CA . ASN A 1 178 ? 8.077 -13.640 22.216 1.00 39.06 178 ASN A CA 1
ATOM 1430 C C . ASN A 1 178 ? 9.311 -13.699 21.301 1.00 39.06 178 ASN A C 1
ATOM 1432 O O . ASN A 1 178 ? 9.517 -14.632 20.529 1.00 39.06 178 ASN A O 1
ATOM 1436 N N . THR A 1 179 ? 10.198 -12.720 21.488 1.00 41.09 179 THR A N 1
ATOM 1437 C CA . THR A 1 179 ? 11.500 -12.575 20.816 1.00 41.09 179 THR A CA 1
ATOM 1438 C C . THR A 1 179 ? 12.477 -13.737 21.021 1.00 41.09 179 THR A C 1
ATOM 1440 O O . THR A 1 179 ? 13.518 -13.753 20.380 1.00 41.09 179 THR A O 1
ATOM 1443 N N . THR A 1 180 ? 12.166 -14.748 21.834 1.00 43.56 180 THR A N 1
ATOM 1444 C CA . THR A 1 180 ? 13.060 -15.898 22.035 1.00 43.56 180 THR A CA 1
ATOM 1445 C C . THR A 1 180 ? 13.052 -16.896 20.878 1.00 43.56 180 THR A C 1
ATOM 1447 O O . THR A 1 180 ? 14.076 -17.525 20.628 1.00 43.56 180 THR A O 1
ATOM 1450 N N . THR A 1 181 ? 11.942 -17.057 20.145 1.00 46.56 181 THR A N 1
ATOM 1451 C CA . THR A 1 181 ? 11.915 -17.963 18.973 1.00 46.56 181 THR A CA 1
ATOM 1452 C C . THR A 1 181 ? 12.499 -17.298 17.741 1.00 46.56 181 THR A C 1
ATOM 1454 O O . THR A 1 181 ? 13.238 -17.939 17.008 1.00 46.56 181 THR A O 1
ATOM 1457 N N . VAL A 1 182 ? 12.271 -15.994 17.581 1.00 42.66 182 VAL A N 1
ATOM 1458 C CA . VAL A 1 182 ? 12.892 -15.220 16.507 1.00 42.66 182 VAL A CA 1
ATOM 1459 C C . VAL A 1 182 ? 14.411 -15.151 16.717 1.00 42.66 182 VAL A C 1
ATOM 1461 O O . VAL A 1 182 ? 15.152 -15.449 15.791 1.00 42.66 182 VAL A O 1
ATOM 1464 N N . GLU A 1 183 ? 14.904 -14.889 17.937 1.00 39.00 183 GLU A N 1
ATOM 1465 C CA . GLU A 1 183 ? 16.346 -14.978 18.238 1.00 39.00 183 GLU A CA 1
ATOM 1466 C C . GLU A 1 183 ? 16.909 -16.397 18.078 1.00 39.00 183 GLU A C 1
ATOM 1468 O O . GLU A 1 183 ? 18.027 -16.539 17.602 1.00 39.00 183 GLU A O 1
ATOM 1473 N N . SER A 1 184 ? 16.163 -17.450 18.433 1.00 45.38 184 SER A N 1
ATOM 1474 C CA . SER A 1 184 ? 16.574 -18.845 18.206 1.00 45.38 184 SER A CA 1
ATOM 1475 C C . SER A 1 184 ? 16.704 -19.163 16.713 1.00 45.38 184 SER A C 1
ATOM 1477 O O . SER A 1 184 ? 17.724 -19.706 16.288 1.00 45.38 184 SER A O 1
ATOM 1479 N N . ASP A 1 185 ? 15.715 -18.789 15.905 1.00 45.00 185 ASP A N 1
ATOM 1480 C CA . ASP A 1 185 ? 15.728 -19.013 14.458 1.00 45.00 185 ASP A CA 1
ATOM 1481 C C . ASP A 1 185 ? 16.807 -18.147 13.776 1.00 45.00 185 ASP A C 1
ATOM 1483 O O . ASP A 1 185 ? 17.504 -18.622 12.880 1.00 45.00 185 ASP A O 1
ATOM 1487 N N . PHE A 1 186 ? 17.070 -16.933 14.280 1.00 46.09 186 PHE A N 1
ATOM 1488 C CA . PHE A 1 186 ? 18.221 -16.118 13.864 1.00 46.09 186 PHE A CA 1
ATOM 1489 C C . PHE A 1 186 ? 19.569 -16.623 14.411 1.00 46.09 186 PHE A C 1
ATOM 1491 O O . PHE A 1 186 ? 20.604 -16.385 13.790 1.00 46.09 186 PHE A O 1
ATOM 1498 N N . SER A 1 187 ? 19.596 -17.370 15.518 1.00 46.69 187 SER A N 1
ATOM 1499 C CA . SER A 1 187 ? 20.820 -17.994 16.044 1.00 46.69 187 SER A CA 1
ATOM 1500 C C . SER A 1 187 ? 21.257 -19.209 15.220 1.00 46.69 187 SER A C 1
ATOM 1502 O O . SER A 1 187 ? 22.456 -19.476 15.102 1.00 46.69 187 SER A O 1
ATOM 1504 N N . ILE A 1 188 ? 20.302 -19.902 14.585 1.00 48.72 188 ILE A N 1
ATOM 1505 C CA . ILE A 1 188 ? 20.568 -20.958 13.594 1.00 48.72 188 ILE A CA 1
ATOM 1506 C C . ILE A 1 188 ? 21.217 -20.372 12.342 1.00 48.72 188 ILE A C 1
ATOM 1508 O O . ILE A 1 188 ? 22.084 -21.016 11.752 1.00 48.72 188 ILE A O 1
ATOM 1512 N N . LEU A 1 189 ? 20.869 -19.134 11.985 1.00 47.09 189 LEU A N 1
ATOM 1513 C CA . LEU A 1 189 ? 21.421 -18.473 10.811 1.00 47.09 189 LEU A CA 1
ATOM 1514 C C . LEU A 1 189 ? 22.921 -18.158 10.920 1.00 47.09 189 LEU A C 1
ATOM 1516 O O . LEU A 1 189 ? 23.468 -17.745 9.905 1.00 47.09 189 LEU A O 1
ATOM 1520 N N . LYS A 1 190 ? 23.582 -18.350 12.084 1.00 43.28 190 LYS A N 1
ATOM 1521 C CA . LYS A 1 190 ? 25.027 -18.112 12.319 1.00 43.28 190 LYS A CA 1
ATOM 1522 C C . LYS A 1 190 ? 25.601 -17.061 11.363 1.00 43.28 190 LYS A C 1
ATOM 1524 O O . LYS A 1 190 ? 26.435 -17.365 10.513 1.00 43.28 190 LYS A O 1
ATOM 1529 N N . TRP A 1 191 ? 25.127 -15.823 11.481 1.00 44.03 191 TRP A N 1
ATOM 1530 C CA . TRP A 1 191 ? 25.738 -14.706 10.770 1.00 44.03 191 TRP A CA 1
ATOM 1531 C C . TRP A 1 191 ? 27.081 -14.416 11.443 1.00 44.03 191 TRP A C 1
ATOM 1533 O O . TRP A 1 191 ? 27.205 -13.508 12.262 1.00 44.03 191 TRP A O 1
ATOM 1543 N N . GLU A 1 192 ? 28.094 -15.227 11.144 1.00 44.16 192 GLU A N 1
ATOM 1544 C CA . GLU A 1 192 ? 29.465 -14.762 11.272 1.00 44.16 192 GLU A CA 1
ATOM 1545 C C . GLU A 1 192 ? 29.666 -13.690 10.206 1.00 44.16 192 GLU A C 1
ATOM 1547 O O . GLU A 1 192 ? 29.396 -13.885 9.020 1.00 44.16 192 GLU A O 1
ATOM 1552 N N . LYS A 1 193 ? 30.084 -12.513 10.670 1.00 42.78 193 LYS A N 1
ATOM 1553 C CA . LYS A 1 193 ? 30.566 -11.433 9.822 1.00 42.78 193 LYS A CA 1
ATOM 1554 C C . LYS A 1 193 ? 31.650 -12.017 8.917 1.00 42.78 193 LYS A C 1
ATOM 1556 O O . LYS A 1 193 ? 32.707 -12.392 9.409 1.00 42.78 193 LYS A O 1
ATOM 1561 N N . ASP A 1 194 ? 31.356 -12.090 7.625 1.00 44.50 194 ASP A N 1
ATOM 1562 C CA . ASP A 1 194 ? 32.294 -12.531 6.599 1.00 44.50 194 ASP A CA 1
ATOM 1563 C C . ASP A 1 194 ? 33.595 -11.721 6.719 1.00 44.50 194 ASP A C 1
ATOM 1565 O O . ASP A 1 194 ? 33.596 -10.500 6.528 1.00 44.50 194 ASP A O 1
ATOM 1569 N N . GLU A 1 195 ? 34.696 -12.388 7.078 1.00 53.31 195 GLU A N 1
ATOM 1570 C CA . GLU A 1 195 ? 36.018 -11.766 7.219 1.00 53.31 195 GLU A CA 1
ATOM 1571 C C . GLU A 1 195 ? 36.533 -11.184 5.889 1.00 53.31 195 GLU A C 1
ATOM 1573 O O . GLU A 1 195 ? 37.475 -10.391 5.893 1.00 53.31 195 GLU A O 1
ATOM 1578 N N . PHE A 1 196 ? 35.889 -11.507 4.759 1.00 55.44 196 PHE A N 1
ATOM 1579 C CA . PHE A 1 196 ? 36.243 -11.009 3.431 1.00 55.44 196 PHE A CA 1
ATOM 1580 C C . PHE A 1 196 ? 35.374 -9.846 2.935 1.00 55.44 196 PHE A C 1
ATOM 1582 O O . PHE A 1 196 ? 35.703 -9.245 1.911 1.00 55.44 196 PHE A O 1
ATOM 1589 N N . ARG A 1 197 ? 34.320 -9.447 3.663 1.00 46.53 197 ARG A N 1
ATOM 1590 C CA . ARG A 1 197 ? 33.621 -8.177 3.397 1.00 46.53 197 ARG A CA 1
ATOM 1591 C C . ARG A 1 197 ? 34.318 -7.051 4.155 1.00 46.53 197 ARG A C 1
ATOM 1593 O O . ARG A 1 197 ? 33.869 -6.607 5.211 1.00 46.53 197 ARG A O 1
ATOM 1600 N N . SER A 1 198 ? 35.447 -6.595 3.614 1.00 44.38 198 SER A N 1
ATOM 1601 C CA . SER A 1 198 ? 35.991 -5.284 3.969 1.00 44.38 198 SER A CA 1
ATOM 1602 C C . SER A 1 198 ? 35.018 -4.197 3.504 1.00 44.38 198 SER A C 1
ATOM 1604 O O . SER A 1 198 ? 34.577 -4.234 2.357 1.00 44.38 198 SER A O 1
ATOM 1606 N N . SER A 1 199 ? 34.703 -3.311 4.451 1.00 47.75 199 SER A N 1
ATOM 1607 C CA . SER A 1 199 ? 33.770 -2.177 4.452 1.00 47.75 199 SER A CA 1
ATOM 1608 C C . SER A 1 199 ? 33.503 -1.463 3.131 1.00 47.75 199 SER A C 1
ATOM 1610 O O . SER A 1 199 ? 34.475 -1.198 2.392 1.00 47.75 199 SER A O 1
#

Secondary structure (DSSP, 8-state):
----EETTTSPPPTT--TTSEEEETTEEEEHHHHHHHHHHS-HHHHHHHTTSB-S--TT-TTBHHHHHHHHHHHHHHHHHHHHT---SB-TTSSB-SSS----TTTHHHHHHHHHHHHHHHHHHHHHHHHHHH-HHHHHHHHT--TTS-HHHHHHHT-TTTTHHHHHHHHHHHHHHS-HHHHHHHHHHT-----TT---

pLDDT: mean 70.92, std 17.44, range [30.84, 92.0]

Organism: Aphanomyces astaci (NCBI:txid112090)

Mean predicted aligned error: 17.33 Å